Protein AF-A0A150S073-F1 (afdb_monomer)

Mean predicted aligned error: 7.08 Å

Organism: Sorangium cellulosum (NCBI:txid56)

Foldseek 3Di:
DDDDWDFWDKDKDDKDKDALVVQLVVVVVVVVVVQQFFDPVDPDTDHDDFDAAAEEEEFAAPVVLVVVVVVVVVVLVPGAFEYEREYEDQPGDQRMKMKIKMKTWTDPDPDIRIYMYMYIYHHNNNLLCLLVSCVSPGDPPHFYEYEYEQRGDLSNLLNNQDVGQEYEYACLSHPPVSVVVSPVSHPHHYHYPLLVVCVVVLVVVVVVCPVPVCCLQVDPDDDDDFDDDPGRTSSVVVVVVSCVSSVNDDD

Secondary structure (DSSP, 8-state):
--PPPPPPEEEEPPPEEEEHHHHHHHHHHHHHHHHHSB-TTSSS--B------EEEEEES-HHHHHHHHHHHHHHHTTS-EEEEEEEE-TTS-TTEEEEEEEEEEEEETTEEEEEEEEEEEE-TTGGGGHHHHHHHHSPTTSEEEEEE-TT--HHHHHHHGGG-SEEEE-TTTS-HHHHHHHHHT--SPEEEHHHHHTHHHHHHHHHTTSS-GGGGGG----------SSS--THHHHHHHHHHHHT----

Nearest PDB structures (foldseek):
  4gkp-assembly1_A  TM=3.116E-01  e=1.326E+00  Nakaseomyces glabratus CBS 138
  1t5c-assembly1_A  TM=3.320E-01  e=2.326E+00  Homo sapiens
  5lt2-assembly3_C  TM=2.305E-01  e=4.050E-01  Homo sapiens
  2x2r-assembly1_B  TM=2.972E-01  e=5.934E+00  Homo sapiens

InterPro domains:
  IPR004555 Glucose-6-phosphate dehydrogenase assembly protein OpcA [PTHR38658] (24-249)
  IPR046801 Glucose-6-phosphate dehydrogenase assembly protein OpcA, N-terminal domain [PF10128] (72-174)
  IPR046802 Glucose-6-phosphate dehydrogenase assembly protein OpcA, C-terminal domain [PF20171] (189-249)

pLDDT: mean 87.68, std 12.93, range [32.66, 98.5]

Sequence (251 aa):
MRRAEAAGAVLEAAVSAGHIAEVIKRVESELAEFWSSPDESRPEPAPKTRASTMNFVAVGSRAEVERLKEQAEELAETHAGRTLLITLDDRLDPLSVQADWSATCRRAGEVPICYDRVELTFGVAAAERVASVVSALTISDVAVIVELAPGAPNVLGDALAPICDRLVFDSAETCIERIAEVARGTKAPLADRAFVRTFSFRELVARFFDDMPEASRAIRRVEIARSAGAKPDPAALLLGWMGSRLGWTFE

Structure (mmCIF, N/CA/C/O backbone):
data_AF-A0A150S073-F1
#
_entry.id   AF-A0A150S073-F1
#
loop_
_atom_site.group_PDB
_atom_site.id
_atom_site.type_symbol
_atom_site.label_atom_id
_atom_site.label_alt_id
_atom_site.label_comp_id
_atom_site.label_asym_id
_atom_site.label_entity_id
_atom_site.label_seq_id
_atom_site.pdbx_PDB_ins_code
_atom_site.Cartn_x
_atom_site.Cartn_y
_atom_site.Cartn_z
_atom_site.occupancy
_atom_site.B_iso_or_equiv
_atom_site.auth_seq_id
_atom_site.auth_comp_id
_atom_site.auth_asym_id
_atom_site.auth_atom_id
_atom_site.pdbx_PDB_model_num
ATOM 1 N N . MET A 1 1 ? 22.620 26.880 11.565 1.00 33.84 1 MET A N 1
ATOM 2 C CA . MET A 1 1 ? 21.622 27.367 12.540 1.00 33.84 1 MET A CA 1
ATOM 3 C C . MET A 1 1 ? 20.467 26.366 12.552 1.00 33.84 1 MET A C 1
ATOM 5 O O . MET A 1 1 ? 19.582 26.462 11.717 1.00 33.84 1 MET A O 1
ATOM 9 N N . ARG A 1 2 ? 20.550 25.314 13.383 1.00 33.62 2 ARG A N 1
ATOM 10 C CA . ARG A 1 2 ? 19.481 24.307 13.518 1.00 33.62 2 ARG A CA 1
ATOM 11 C C . ARG A 1 2 ? 18.353 24.954 14.324 1.00 33.62 2 ARG A C 1
ATOM 13 O O . ARG A 1 2 ? 18.556 25.247 15.498 1.00 33.62 2 ARG A O 1
ATOM 20 N N . ARG A 1 3 ? 17.219 25.261 13.686 1.00 32.66 3 ARG A N 1
ATOM 21 C CA . ARG A 1 3 ? 15.987 25.611 14.409 1.00 32.66 3 ARG A CA 1
ATOM 22 C C . ARG A 1 3 ? 15.595 24.378 15.222 1.00 32.66 3 ARG A C 1
ATOM 24 O O . ARG A 1 3 ? 15.526 23.293 14.658 1.00 32.66 3 ARG A O 1
ATOM 31 N N . ALA A 1 4 ? 15.413 24.549 16.527 1.00 35.78 4 ALA A N 1
ATOM 32 C CA . ALA A 1 4 ? 14.864 23.511 17.383 1.00 35.78 4 ALA A CA 1
ATOM 33 C C . ALA A 1 4 ? 13.470 23.135 16.855 1.00 35.78 4 ALA A C 1
ATOM 35 O O . ALA A 1 4 ? 12.600 24.003 16.762 1.00 35.78 4 ALA A O 1
ATOM 36 N N . GLU A 1 5 ? 13.285 21.877 16.452 1.00 39.81 5 GLU A N 1
ATOM 37 C CA . GLU A 1 5 ? 11.960 21.316 16.201 1.00 39.81 5 GLU A CA 1
ATOM 38 C C . GLU A 1 5 ? 11.194 21.338 17.525 1.00 39.81 5 GLU A C 1
ATOM 40 O O . GLU A 1 5 ? 11.628 20.755 18.519 1.00 39.81 5 GLU A O 1
ATOM 45 N N . ALA A 1 6 ? 10.075 22.060 17.561 1.00 43.66 6 ALA A N 1
ATOM 46 C CA . ALA A 1 6 ? 9.138 21.934 18.663 1.00 43.66 6 ALA A CA 1
ATOM 47 C C . ALA A 1 6 ? 8.517 20.534 18.577 1.00 43.66 6 ALA A C 1
ATOM 49 O O . ALA A 1 6 ? 7.964 20.174 17.535 1.00 43.66 6 ALA A O 1
ATOM 50 N N . ALA A 1 7 ? 8.644 19.751 19.652 1.00 49.22 7 ALA A N 1
ATOM 51 C CA . ALA A 1 7 ? 8.007 18.447 19.768 1.00 49.22 7 ALA A CA 1
ATOM 52 C C . ALA A 1 7 ? 6.500 18.604 19.513 1.00 49.22 7 ALA A C 1
ATOM 54 O O . ALA A 1 7 ? 5.830 19.390 20.184 1.00 49.22 7 ALA A O 1
ATOM 55 N N . GLY A 1 8 ? 6.001 17.919 18.486 1.00 56.19 8 GLY A N 1
ATOM 56 C CA . GLY A 1 8 ? 4.584 17.916 18.144 1.00 56.19 8 GLY A CA 1
ATOM 57 C C . GLY A 1 8 ? 3.755 17.214 19.215 1.00 56.19 8 GLY A C 1
ATOM 58 O O . GLY A 1 8 ? 4.257 16.324 19.901 1.00 56.19 8 GLY A O 1
ATOM 59 N N . ALA A 1 9 ? 2.486 17.593 19.349 1.00 62.41 9 ALA A N 1
ATOM 60 C CA . ALA A 1 9 ? 1.550 16.828 20.163 1.00 62.41 9 ALA A CA 1
ATOM 61 C C . ALA A 1 9 ? 1.300 15.471 19.483 1.00 62.41 9 ALA A C 1
ATOM 63 O O . ALA A 1 9 ? 0.926 15.433 18.306 1.00 62.41 9 ALA A O 1
ATOM 64 N N . VAL A 1 10 ? 1.528 14.387 20.226 1.00 69.56 10 VAL A N 1
ATOM 65 C CA . VAL A 1 10 ? 1.231 13.006 19.830 1.00 69.56 10 VAL A CA 1
ATOM 66 C C . VAL A 1 10 ? 0.127 12.503 20.749 1.00 69.56 10 VAL A C 1
ATOM 68 O O . VAL A 1 10 ? 0.257 12.600 21.970 1.00 69.56 10 VAL A O 1
ATOM 71 N N . LEU A 1 11 ? -0.953 11.990 20.167 1.00 77.50 11 LEU A N 1
ATOM 72 C CA . LEU A 1 11 ? -2.002 11.286 20.896 1.00 77.50 11 LEU A CA 1
ATOM 73 C C . LEU A 1 11 ? -2.127 9.871 20.337 1.00 77.50 11 LEU A C 1
ATOM 75 O O . LEU A 1 11 ? -2.222 9.693 19.123 1.00 77.50 11 LEU A O 1
ATOM 79 N N . GLU A 1 12 ? -2.136 8.891 21.234 1.00 78.06 12 GLU A N 1
ATOM 80 C CA . GLU A 1 12 ? -2.338 7.472 20.940 1.00 78.06 12 GLU A CA 1
ATOM 81 C C . GLU A 1 12 ? -3.536 6.983 21.753 1.00 78.06 12 GLU A C 1
ATOM 83 O O . GLU A 1 12 ? -3.662 7.308 22.940 1.00 78.06 12 GLU A O 1
ATOM 88 N N . ALA A 1 13 ? -4.433 6.237 21.116 1.00 77.88 13 ALA A N 1
ATOM 89 C CA . ALA A 1 13 ? -5.560 5.622 21.798 1.00 77.88 13 ALA A CA 1
ATOM 90 C C . ALA A 1 13 ? -5.223 4.207 22.278 1.00 77.88 13 ALA A C 1
ATOM 92 O O . ALA A 1 13 ? -4.221 3.607 21.911 1.00 77.88 13 ALA A O 1
ATOM 93 N N . ALA A 1 14 ? -6.074 3.660 23.147 1.00 79.62 14 ALA A N 1
ATOM 94 C CA . ALA A 1 14 ? -5.964 2.265 23.541 1.00 79.62 14 ALA A CA 1
ATOM 95 C C . ALA A 1 14 ? -6.626 1.356 22.496 1.00 79.62 14 ALA A C 1
ATOM 97 O O . ALA A 1 14 ? -7.758 1.601 22.057 1.00 79.62 14 ALA A O 1
ATOM 98 N N . VAL A 1 15 ? -5.957 0.243 22.196 1.00 84.94 15 VAL A N 1
ATOM 99 C CA . VAL A 1 15 ? -6.462 -0.836 21.342 1.00 84.94 15 VAL A CA 1
ATOM 100 C C . VAL A 1 15 ? -7.891 -1.242 21.740 1.00 84.94 15 VAL A C 1
ATOM 102 O O . VAL A 1 15 ? -8.142 -1.636 22.880 1.00 84.94 15 VAL A O 1
ATOM 105 N N . SER A 1 16 ? -8.830 -1.202 20.790 1.00 84.94 16 SER A N 1
ATOM 106 C CA . SER A 1 16 ? -10.127 -1.898 20.899 1.00 84.94 16 SER A CA 1
ATOM 107 C C . SER A 1 16 ? -10.141 -3.156 20.073 1.00 84.94 16 SER A C 1
ATOM 109 O O . SER A 1 16 ? -9.649 -3.131 18.954 1.00 84.94 16 SER A O 1
ATOM 111 N N . ALA A 1 17 ? -10.861 -4.170 20.543 1.00 89.88 17 ALA A N 1
ATOM 112 C CA . ALA A 1 17 ? -11.355 -5.259 19.713 1.00 89.88 17 ALA A CA 1
ATOM 113 C C . ALA A 1 17 ? -12.862 -5.437 19.939 1.00 89.88 17 ALA A C 1
ATOM 115 O O . ALA A 1 17 ? -13.343 -5.270 21.061 1.00 89.88 17 ALA A O 1
ATOM 116 N N . GLY A 1 18 ? -13.610 -5.760 18.885 1.00 93.75 18 GLY A N 1
ATOM 117 C CA . GLY A 1 18 ? -15.055 -5.959 18.983 1.00 93.75 18 GLY A CA 1
ATOM 118 C C . GLY A 1 18 ? -15.747 -6.041 17.628 1.00 93.75 18 GLY A C 1
ATOM 119 O O . GLY A 1 18 ? -15.108 -6.263 16.598 1.00 93.75 18 GLY A O 1
ATOM 120 N N . HIS A 1 19 ? -17.068 -5.856 17.627 1.00 94.69 19 HIS A N 1
ATOM 121 C CA . HIS A 1 19 ? -17.849 -5.810 16.395 1.00 94.69 19 HIS A CA 1
ATOM 122 C C . HIS A 1 19 ? -17.452 -4.611 15.531 1.00 94.69 19 HIS A C 1
ATOM 124 O O . HIS A 1 19 ? -17.301 -3.494 16.026 1.00 94.69 19 HIS A O 1
ATOM 130 N N . ILE A 1 20 ? -17.367 -4.840 14.216 1.00 94.00 20 ILE A N 1
ATOM 131 C CA . ILE A 1 20 ? -16.895 -3.854 13.231 1.00 94.00 20 ILE A CA 1
ATOM 132 C C . ILE A 1 20 ? -17.568 -2.489 13.414 1.00 94.00 20 ILE A C 1
ATOM 134 O O . ILE A 1 20 ? -16.885 -1.484 13.563 1.00 94.00 20 ILE A O 1
ATOM 138 N N . ALA A 1 21 ? -18.902 -2.441 13.446 1.00 94.00 21 ALA A N 1
ATOM 139 C CA . ALA A 1 21 ? -19.631 -1.174 13.512 1.00 94.00 21 ALA A CA 1
ATOM 140 C C . ALA A 1 21 ? -19.315 -0.355 14.777 1.00 94.00 21 ALA A C 1
ATOM 142 O O . ALA A 1 21 ? -19.227 0.867 14.708 1.00 94.00 21 ALA A O 1
ATOM 143 N N . GLU A 1 22 ? -19.134 -1.015 15.922 1.00 95.31 22 GLU A N 1
ATOM 144 C CA . GLU A 1 22 ? -18.849 -0.348 17.196 1.00 95.31 22 GLU A CA 1
ATOM 145 C C . GLU A 1 22 ? -17.418 0.188 17.229 1.00 95.31 22 GLU A C 1
ATOM 147 O O . GLU A 1 22 ? -17.199 1.346 17.589 1.00 95.31 22 GLU A O 1
ATOM 152 N N . VAL A 1 23 ? -16.458 -0.635 16.796 1.00 96.06 23 VAL A N 1
ATOM 153 C CA . VAL A 1 23 ? -15.037 -0.275 16.763 1.00 96.06 23 VAL A CA 1
ATOM 154 C C . VAL A 1 23 ? -14.790 0.886 15.802 1.00 96.06 23 VAL A C 1
ATOM 156 O O . VAL A 1 23 ? -14.153 1.865 16.185 1.00 96.06 23 VAL A O 1
ATOM 159 N N . ILE A 1 24 ? -15.336 0.826 14.584 1.00 95.88 24 ILE A N 1
ATOM 160 C CA . ILE A 1 24 ? -15.144 1.891 13.590 1.00 95.88 24 ILE A CA 1
ATOM 161 C C . ILE A 1 24 ? -15.809 3.191 14.037 1.00 95.88 24 ILE A C 1
ATOM 163 O O . ILE A 1 24 ? -15.155 4.230 14.021 1.00 95.88 24 ILE A O 1
ATOM 167 N N . LYS A 1 25 ? -17.046 3.133 14.551 1.00 94.75 25 LYS A N 1
ATOM 168 C CA . LYS A 1 25 ? -17.731 4.318 15.085 1.00 94.75 25 LYS A CA 1
ATOM 169 C C . LYS A 1 25 ? -16.928 4.991 16.200 1.00 94.75 25 LYS A C 1
ATOM 171 O O . LYS A 1 25 ? -16.902 6.220 16.286 1.00 94.75 25 LYS A O 1
ATOM 176 N N . ARG A 1 26 ? -16.290 4.200 17.069 1.00 94.75 26 ARG A N 1
ATOM 177 C CA . ARG A 1 26 ? -15.428 4.722 18.133 1.00 94.75 26 ARG A CA 1
ATOM 178 C C . ARG A 1 26 ? -14.217 5.450 17.554 1.00 94.75 26 ARG A C 1
ATOM 180 O O . ARG A 1 26 ? -14.009 6.605 17.903 1.00 94.75 26 ARG A O 1
ATOM 187 N N . VAL A 1 27 ? -13.478 4.811 16.645 1.00 94.81 27 VAL A N 1
ATOM 188 C CA . VAL A 1 27 ? -12.301 5.409 15.989 1.00 94.81 27 VAL A CA 1
ATOM 189 C C . VAL A 1 27 ? -12.668 6.709 15.268 1.00 94.81 27 VAL A C 1
ATOM 191 O O . VAL A 1 27 ? -11.980 7.712 15.429 1.00 94.81 27 VAL A O 1
ATOM 194 N N . GLU A 1 28 ? -13.775 6.727 14.521 1.00 93.88 28 GLU A N 1
ATOM 195 C CA . GLU A 1 28 ? -14.279 7.940 13.863 1.00 93.88 28 GLU A CA 1
ATOM 196 C C . GLU A 1 28 ? -14.573 9.057 14.869 1.00 93.88 28 GLU A C 1
ATOM 198 O O . GLU A 1 28 ? -14.169 10.199 14.652 1.00 93.88 28 GLU A O 1
ATOM 203 N N . SER A 1 29 ? -15.250 8.727 15.973 1.00 92.12 29 SER A N 1
ATOM 204 C CA . SER A 1 29 ? -15.623 9.700 17.005 1.00 92.12 29 SER A CA 1
ATOM 205 C C . SER A 1 29 ? -14.393 10.276 17.709 1.00 92.12 29 SER A C 1
ATOM 207 O O . SER A 1 29 ? -14.293 11.490 17.854 1.00 92.12 29 SER A O 1
ATOM 209 N N . GLU A 1 30 ? -13.441 9.426 18.092 1.00 93.06 30 GLU A N 1
ATOM 210 C CA . GLU A 1 30 ? -12.211 9.826 18.784 1.00 93.06 30 GLU A CA 1
ATOM 211 C C . GLU A 1 30 ? -11.293 10.672 17.881 1.00 93.06 30 GLU A C 1
ATOM 213 O O . GLU A 1 30 ? -10.782 11.712 18.304 1.00 93.06 30 GLU A O 1
ATOM 218 N N . LEU A 1 31 ? -11.137 10.295 16.605 1.00 90.56 31 LEU A N 1
ATOM 219 C CA . LEU A 1 31 ? -10.400 11.104 15.628 1.00 90.56 31 LEU A CA 1
ATOM 220 C C . LEU A 1 31 ? -11.100 12.442 15.361 1.00 90.56 31 LEU A C 1
ATOM 222 O O . LEU A 1 31 ? -10.431 13.473 15.272 1.00 90.56 31 LEU A O 1
ATOM 226 N N . ALA A 1 32 ? -12.430 12.451 15.226 1.00 89.06 32 ALA A N 1
ATOM 227 C CA . ALA A 1 32 ? -13.194 13.682 15.038 1.00 89.06 32 ALA A CA 1
ATOM 228 C C . ALA A 1 32 ? -13.046 14.623 16.242 1.00 89.06 32 ALA A C 1
ATOM 230 O O . ALA A 1 32 ? -12.814 15.818 16.057 1.00 89.06 32 ALA A O 1
ATOM 231 N N . GLU A 1 33 ? -13.106 14.085 17.462 1.00 89.31 33 GLU A N 1
ATOM 232 C CA . GLU A 1 33 ? -12.867 14.839 18.691 1.00 89.31 33 GLU A CA 1
ATOM 233 C C . GLU A 1 33 ? -11.455 15.440 18.695 1.00 89.31 33 GLU A C 1
ATOM 235 O O . GLU A 1 33 ? -11.313 16.655 18.860 1.00 89.31 33 GLU A O 1
ATOM 240 N N . PHE A 1 34 ? -10.423 14.641 18.397 1.00 87.00 34 PHE A N 1
ATOM 241 C CA . PHE A 1 34 ? -9.044 15.126 18.311 1.00 87.00 34 PHE A CA 1
ATOM 242 C C . PHE A 1 34 ? -8.869 16.254 17.289 1.00 87.00 34 PHE A C 1
ATOM 244 O O . PHE A 1 34 ? -8.179 17.234 17.574 1.00 87.00 34 PHE A O 1
ATOM 251 N N . TRP A 1 35 ? -9.463 16.139 16.100 1.00 84.62 35 TRP A N 1
ATOM 252 C CA . TRP A 1 35 ? -9.348 17.171 15.067 1.00 84.62 35 TRP A CA 1
ATOM 253 C C . TRP A 1 35 ? -10.178 18.421 15.374 1.00 84.62 35 TRP A C 1
ATOM 255 O O . TRP A 1 35 ? -9.810 19.511 14.939 1.00 84.62 35 TRP A O 1
ATOM 265 N N . SER A 1 36 ? -11.261 18.285 16.142 1.00 84.75 36 SER A N 1
ATOM 266 C CA . SER A 1 36 ? -12.085 19.412 16.592 1.00 84.75 36 SER A CA 1
ATOM 267 C C . SER A 1 36 ? -11.490 20.172 17.782 1.00 84.75 36 SER A C 1
ATOM 269 O O . SER A 1 36 ? -11.867 21.324 18.014 1.00 84.75 36 SER A O 1
ATOM 271 N N . SER A 1 37 ? -10.563 19.560 18.531 1.00 81.69 37 SER A N 1
ATOM 272 C CA . SER A 1 37 ? -9.968 20.196 19.703 1.00 81.69 37 SER A CA 1
ATOM 273 C C . SER A 1 37 ? -8.998 21.323 19.317 1.00 81.69 37 SER A C 1
ATOM 275 O O . SER A 1 37 ? -8.298 21.224 18.300 1.00 81.69 37 SER A O 1
ATOM 277 N N . PRO A 1 38 ? -8.945 22.418 20.101 1.00 74.75 38 PRO A N 1
ATOM 278 C CA . PRO A 1 38 ? -8.028 23.519 19.836 1.00 74.75 38 PRO A CA 1
ATOM 279 C C . PRO A 1 38 ? -6.570 23.056 19.832 1.00 74.75 38 PRO A C 1
ATOM 281 O O . PRO A 1 38 ? -6.182 22.140 20.556 1.00 74.75 38 PRO A O 1
ATOM 284 N N . ASP A 1 39 ? -5.738 23.712 19.029 1.00 72.19 39 ASP A N 1
ATOM 285 C CA . ASP A 1 39 ? -4.294 23.510 19.074 1.00 72.19 39 ASP A CA 1
ATOM 286 C C . ASP A 1 39 ? -3.713 24.145 20.348 1.00 72.19 39 ASP A C 1
ATOM 288 O O . ASP A 1 39 ? -3.396 25.335 20.380 1.00 72.19 39 ASP A O 1
ATOM 292 N N . GLU A 1 40 ? -3.570 23.341 21.403 1.00 68.81 40 GLU A N 1
ATOM 293 C CA . GLU A 1 40 ? -2.984 23.755 22.687 1.00 68.81 40 GLU A CA 1
ATOM 294 C C . GLU A 1 40 ? -1.496 24.134 22.583 1.00 68.81 40 GLU A C 1
ATOM 296 O O . GLU A 1 40 ? -0.943 24.733 23.504 1.00 68.81 40 GLU A O 1
ATOM 301 N N . SER A 1 41 ? -0.831 23.850 21.453 1.00 63.72 41 SER A N 1
ATOM 302 C CA . SER A 1 41 ? 0.539 24.318 21.204 1.00 63.72 41 SER A CA 1
ATOM 303 C C . SER A 1 41 ? 0.611 25.810 20.843 1.00 63.72 41 SER A C 1
ATOM 305 O O . SER A 1 41 ? 1.709 26.366 20.709 1.00 63.72 41 SER A O 1
ATOM 307 N N . ARG A 1 42 ? -0.537 26.481 20.657 1.00 63.62 42 ARG A N 1
ATOM 308 C CA . ARG A 1 42 ? -0.619 27.918 20.376 1.00 63.62 42 ARG A CA 1
ATOM 309 C C . ARG A 1 42 ? -0.934 28.732 21.642 1.00 63.62 42 ARG A C 1
ATOM 311 O O . ARG A 1 42 ? -1.743 28.303 22.455 1.00 63.62 42 ARG A O 1
ATOM 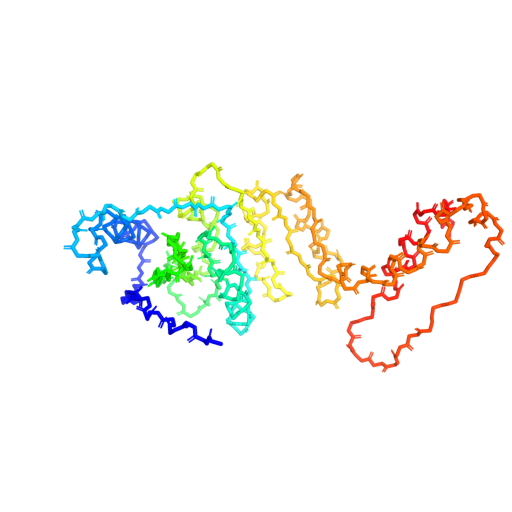318 N N . PRO A 1 43 ? -0.360 29.949 21.779 1.00 62.75 43 PRO A N 1
ATOM 319 C CA . PRO A 1 43 ? -0.708 30.878 22.861 1.00 62.75 43 PRO A CA 1
ATOM 320 C C . PRO A 1 43 ? -2.184 31.295 22.850 1.00 62.75 43 PRO A C 1
ATOM 322 O O . PRO A 1 43 ? -2.748 31.597 23.897 1.00 62.75 43 PRO A O 1
ATOM 325 N N . GLU A 1 44 ? -2.794 31.317 21.663 1.00 71.38 44 GLU A N 1
ATOM 326 C CA . GLU A 1 44 ? -4.221 31.554 21.469 1.00 71.38 44 GLU A CA 1
ATOM 327 C C . GLU A 1 44 ? -4.872 30.293 20.879 1.00 71.38 44 GLU A C 1
ATOM 329 O O . GLU A 1 44 ? -4.338 29.749 19.902 1.00 71.38 44 GLU A O 1
ATOM 334 N N . PRO A 1 45 ? -6.015 29.831 21.424 1.00 64.69 45 PRO A N 1
ATOM 335 C CA . PRO A 1 45 ? -6.704 28.657 20.912 1.00 64.69 45 PRO A CA 1
ATOM 336 C C . PRO A 1 45 ? -7.111 28.887 19.457 1.00 64.69 45 PRO A C 1
ATOM 338 O O . PRO A 1 45 ? -7.887 29.790 19.147 1.00 64.69 45 PRO A O 1
ATOM 341 N N . ALA A 1 46 ? -6.598 28.050 18.562 1.00 66.06 46 ALA A N 1
ATOM 342 C CA . ALA A 1 46 ? -6.958 28.065 17.153 1.00 66.06 46 ALA A CA 1
ATOM 343 C C . ALA A 1 46 ? -7.393 26.663 16.714 1.00 66.06 46 ALA A C 1
ATOM 345 O O . ALA A 1 46 ? -6.874 25.678 17.247 1.00 66.06 46 ALA A O 1
ATOM 346 N N . PRO A 1 47 ? -8.314 26.549 15.743 1.00 66.62 47 PRO A N 1
ATOM 347 C CA . PRO A 1 47 ? -8.665 25.255 15.178 1.00 66.62 47 PRO A CA 1
ATOM 348 C C . PRO A 1 47 ? -7.432 24.606 14.539 1.00 66.62 47 PRO A C 1
ATOM 350 O O . PRO A 1 47 ? -6.624 25.283 13.892 1.00 66.62 47 PRO A O 1
ATOM 353 N N . LYS A 1 48 ? -7.298 23.286 14.701 1.00 73.69 48 LYS A N 1
ATOM 354 C CA . LYS A 1 48 ? -6.307 22.501 13.963 1.00 73.69 48 LYS A CA 1
ATOM 355 C C . LYS A 1 48 ? -6.693 22.518 12.484 1.00 73.69 48 LYS A C 1
ATOM 357 O O . LYS A 1 48 ? -7.723 21.976 12.097 1.00 73.69 48 LYS A O 1
ATOM 362 N N . THR A 1 49 ? -5.871 23.139 11.643 1.00 67.81 49 THR A N 1
ATOM 363 C CA . THR A 1 49 ? -6.055 23.073 10.189 1.00 67.81 49 THR A CA 1
ATOM 364 C C . THR A 1 49 ? -5.274 21.890 9.642 1.00 67.81 49 THR A C 1
ATOM 366 O O . THR A 1 49 ? -4.056 21.827 9.797 1.00 67.81 49 THR A O 1
ATOM 369 N N . ARG A 1 50 ? -5.969 20.977 8.961 1.00 72.00 50 ARG A N 1
ATOM 370 C CA . ARG A 1 50 ? -5.366 19.831 8.280 1.00 72.00 50 ARG A CA 1
ATOM 371 C C . ARG A 1 50 ? -5.565 19.968 6.773 1.00 72.00 50 ARG A C 1
ATOM 373 O O . ARG A 1 50 ? -6.683 19.846 6.285 1.00 72.00 50 ARG A O 1
ATOM 380 N N . ALA A 1 51 ? -4.484 20.185 6.032 1.00 72.00 51 ALA A N 1
ATOM 381 C CA . ALA A 1 51 ? -4.471 19.899 4.601 1.00 72.00 51 ALA A CA 1
ATOM 382 C C . ALA A 1 51 ? -4.136 18.415 4.440 1.00 72.00 51 ALA A C 1
ATOM 384 O O . ALA A 1 51 ? -3.167 17.970 5.036 1.00 72.00 51 ALA A O 1
ATOM 385 N N . SER A 1 52 ? -4.925 17.645 3.695 1.00 83.75 52 SER A N 1
ATOM 386 C CA . SER A 1 52 ? -4.596 16.250 3.371 1.00 83.75 52 SER A CA 1
ATOM 387 C C . SER A 1 52 ? -4.446 16.109 1.869 1.00 83.75 52 SER A C 1
ATOM 389 O O . SER A 1 52 ? -5.192 16.737 1.123 1.00 83.75 52 SER A O 1
ATOM 391 N N . THR A 1 53 ? -3.482 15.313 1.422 1.00 88.06 53 THR A N 1
ATOM 392 C CA . THR A 1 53 ? -3.227 15.078 -0.007 1.00 88.06 53 THR A CA 1
ATOM 393 C C . THR A 1 53 ? -3.600 13.666 -0.441 1.00 88.06 53 THR A C 1
ATOM 395 O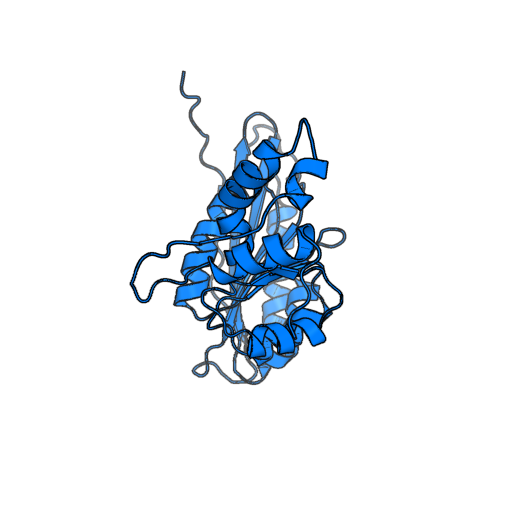 O . THR A 1 53 ? -3.829 13.443 -1.628 1.00 88.06 53 THR A O 1
ATOM 398 N N . MET A 1 54 ? -3.694 12.722 0.503 1.00 92.12 54 MET A N 1
ATOM 399 C CA . MET A 1 54 ? -4.039 11.326 0.232 1.00 92.12 54 MET A CA 1
ATOM 400 C C . MET A 1 54 ? -4.518 10.571 1.477 1.00 92.12 54 MET A C 1
ATOM 402 O O . MET A 1 54 ? -4.219 10.939 2.618 1.00 92.12 54 MET A O 1
ATOM 406 N N . ASN A 1 55 ? -5.193 9.457 1.217 1.00 95.50 55 ASN A N 1
ATOM 407 C CA . ASN A 1 55 ? -5.295 8.316 2.110 1.00 95.50 55 ASN A CA 1
ATOM 408 C C . ASN A 1 55 ? -4.302 7.250 1.632 1.00 95.50 55 ASN A C 1
ATOM 410 O O . ASN A 1 55 ? -4.382 6.807 0.486 1.00 95.50 55 ASN A O 1
ATOM 414 N N . PHE A 1 56 ? -3.383 6.830 2.492 1.00 96.12 56 PHE A N 1
ATOM 415 C CA . PHE A 1 56 ? -2.439 5.756 2.204 1.00 96.12 56 PHE A CA 1
ATOM 416 C C . PHE A 1 56 ? -2.852 4.494 2.959 1.00 96.12 56 PHE A C 1
ATOM 418 O O . PHE A 1 56 ? -2.954 4.506 4.181 1.00 96.12 56 PHE A O 1
ATOM 425 N N . VAL A 1 57 ? -3.117 3.407 2.244 1.00 97.75 57 VAL A N 1
ATOM 426 C CA . VAL A 1 57 ? -3.605 2.145 2.807 1.00 97.75 57 VAL A CA 1
ATOM 427 C C . VAL A 1 57 ? -2.558 1.069 2.566 1.00 97.75 57 VAL A C 1
ATOM 429 O O . VAL A 1 57 ? -2.370 0.645 1.433 1.00 97.75 57 VAL A O 1
ATOM 432 N N . ALA A 1 58 ? -1.887 0.610 3.614 1.00 97.56 58 ALA A N 1
ATOM 433 C CA . ALA A 1 58 ? -0.894 -0.453 3.539 1.00 97.56 58 ALA A CA 1
ATOM 434 C C . ALA A 1 58 ? -1.495 -1.777 4.017 1.00 97.56 58 ALA A C 1
ATOM 436 O O . ALA A 1 58 ? -2.065 -1.844 5.105 1.00 97.56 58 ALA A O 1
ATOM 437 N N . VAL A 1 59 ? -1.342 -2.836 3.224 1.00 98.06 59 VAL A N 1
ATOM 438 C CA . VAL A 1 59 ? -1.894 -4.165 3.516 1.00 98.06 59 VAL A CA 1
ATOM 439 C C . VAL A 1 59 ? -0.787 -5.203 3.447 1.00 98.06 59 VAL A C 1
ATOM 441 O O . VAL A 1 59 ? -0.039 -5.246 2.473 1.00 98.06 59 VAL A O 1
ATOM 444 N N . GLY A 1 60 ? -0.693 -6.074 4.446 1.00 97.12 60 GLY A N 1
ATOM 445 C CA . GLY A 1 60 ? 0.353 -7.091 4.486 1.00 97.12 60 GLY A CA 1
ATOM 446 C C . GLY A 1 60 ? 0.234 -8.034 5.672 1.00 97.12 60 GLY A C 1
ATOM 447 O O . GLY A 1 60 ? -0.694 -7.948 6.480 1.00 97.12 60 GLY A O 1
ATOM 448 N N . SER A 1 61 ? 1.222 -8.914 5.815 1.00 95.81 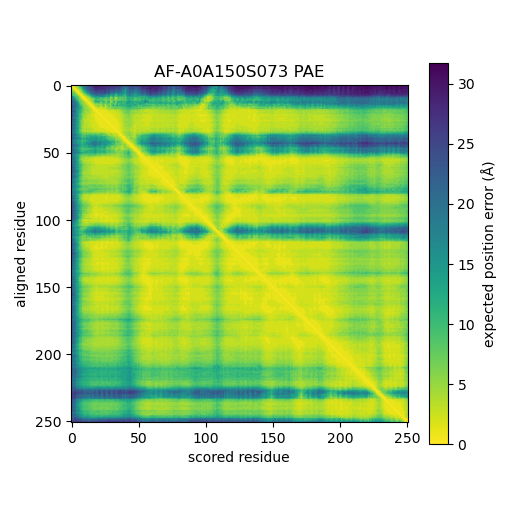61 SER A N 1
ATOM 449 C CA . SER A 1 61 ? 1.499 -9.538 7.107 1.00 95.81 61 SER A CA 1
ATOM 450 C C . SER A 1 61 ? 1.892 -8.474 8.135 1.00 95.81 61 SER A C 1
ATOM 452 O O . SER A 1 61 ? 2.356 -7.387 7.787 1.00 95.81 61 SER A O 1
ATOM 454 N N . ARG A 1 62 ? 1.787 -8.801 9.426 1.00 93.25 62 ARG A N 1
ATOM 455 C CA . ARG A 1 62 ? 2.176 -7.880 10.504 1.00 93.25 62 ARG A CA 1
ATOM 456 C C . ARG A 1 62 ? 3.592 -7.321 10.324 1.00 93.25 62 ARG A C 1
ATOM 458 O O . ARG A 1 62 ? 3.797 -6.123 10.443 1.00 93.25 62 ARG A O 1
ATOM 465 N N . ALA A 1 63 ? 4.559 -8.171 9.982 1.00 94.25 63 ALA A N 1
ATOM 466 C CA . ALA A 1 63 ? 5.943 -7.741 9.789 1.00 94.25 63 ALA A CA 1
ATOM 467 C C . ALA A 1 63 ? 6.128 -6.834 8.560 1.00 94.25 63 ALA A C 1
ATOM 469 O O . ALA A 1 63 ? 7.024 -5.996 8.551 1.00 94.25 63 ALA A O 1
ATOM 470 N N . GLU A 1 64 ? 5.332 -7.017 7.507 1.00 95.75 64 GLU A N 1
ATOM 471 C CA . GLU A 1 64 ? 5.354 -6.142 6.329 1.00 95.75 64 GLU A CA 1
ATOM 472 C C . GLU A 1 64 ? 4.710 -4.793 6.621 1.00 95.75 64 GLU A C 1
ATOM 474 O O . GLU A 1 64 ? 5.267 -3.765 6.250 1.00 95.75 64 GLU A O 1
ATOM 479 N N . VAL A 1 65 ? 3.578 -4.794 7.323 1.00 95.44 65 VAL A N 1
ATOM 480 C CA . VAL A 1 65 ? 2.872 -3.571 7.705 1.00 95.44 65 VAL A CA 1
ATOM 481 C C . VAL A 1 65 ? 3.714 -2.712 8.644 1.00 95.44 65 VAL A C 1
ATOM 483 O O . VAL A 1 65 ? 3.771 -1.506 8.436 1.00 95.44 65 VAL A O 1
ATOM 486 N N . GLU A 1 66 ? 4.453 -3.295 9.594 1.00 93.19 66 GLU A N 1
ATOM 487 C CA . GLU A 1 66 ? 5.407 -2.524 10.413 1.00 93.19 66 GLU A CA 1
ATOM 488 C C . GLU A 1 66 ? 6.537 -1.903 9.570 1.00 93.19 66 GLU A C 1
ATOM 490 O O . GLU A 1 66 ? 6.928 -0.766 9.807 1.00 93.19 66 GLU A O 1
ATOM 495 N N . ARG A 1 67 ? 7.033 -2.585 8.526 1.00 92.50 67 ARG A N 1
ATOM 496 C CA . ARG A 1 67 ? 8.020 -1.976 7.609 1.00 92.50 67 ARG A CA 1
ATOM 497 C C . ARG A 1 67 ? 7.417 -0.851 6.766 1.00 92.50 67 ARG A C 1
ATOM 499 O O . ARG A 1 67 ? 8.090 0.134 6.479 1.00 92.50 67 ARG A O 1
ATOM 506 N N . LEU A 1 68 ? 6.169 -1.008 6.327 1.00 91.69 68 LEU A N 1
ATOM 507 C CA . LEU A 1 68 ? 5.454 0.019 5.564 1.00 91.69 68 LEU A CA 1
ATOM 508 C C . LEU A 1 68 ? 5.071 1.213 6.438 1.00 91.69 68 LEU A C 1
ATOM 510 O O . LEU A 1 68 ? 5.050 2.335 5.947 1.00 91.69 68 LEU A O 1
ATOM 514 N N . LYS A 1 69 ? 4.821 0.992 7.727 1.00 91.38 69 LYS A N 1
ATOM 515 C CA . LYS A 1 69 ? 4.596 2.039 8.722 1.00 91.38 69 LYS A CA 1
ATOM 516 C C . LYS A 1 69 ? 5.791 2.974 8.841 1.00 91.38 69 LYS A C 1
ATOM 518 O O . LYS A 1 69 ? 5.590 4.175 8.733 1.00 91.38 69 LYS A O 1
ATOM 523 N N . GLU A 1 70 ? 7.009 2.446 8.969 1.00 89.75 70 GLU A N 1
ATOM 524 C CA . GLU A 1 70 ? 8.230 3.271 9.000 1.00 89.75 70 GLU A CA 1
ATOM 525 C C . GLU A 1 70 ? 8.343 4.156 7.742 1.00 89.75 70 GLU A C 1
ATOM 527 O O . GLU A 1 70 ? 8.628 5.348 7.827 1.00 89.75 70 GLU A O 1
ATOM 532 N N . GLN A 1 71 ? 8.034 3.600 6.563 1.00 88.38 71 GLN A N 1
ATOM 533 C CA . GLN A 1 71 ? 8.022 4.355 5.301 1.00 88.38 71 GLN A CA 1
ATOM 534 C C . GLN A 1 71 ? 6.888 5.390 5.241 1.00 88.38 71 GLN A C 1
ATOM 536 O O . GLN A 1 71 ? 7.065 6.484 4.708 1.00 88.38 71 GLN A O 1
ATOM 541 N N . ALA A 1 72 ? 5.713 5.054 5.774 1.00 87.06 72 ALA A N 1
ATOM 542 C CA . ALA A 1 72 ? 4.569 5.954 5.835 1.00 87.06 72 ALA A CA 1
ATOM 543 C C . ALA A 1 72 ? 4.817 7.119 6.804 1.00 87.06 72 ALA A C 1
ATOM 545 O O . ALA A 1 72 ? 4.361 8.228 6.542 1.00 87.06 72 ALA A O 1
ATOM 546 N N . GLU A 1 73 ? 5.553 6.891 7.892 1.00 86.06 73 GLU A N 1
ATOM 547 C CA . GLU A 1 73 ? 5.978 7.934 8.828 1.00 86.06 73 GLU A CA 1
ATOM 548 C C . GLU A 1 73 ? 6.961 8.913 8.170 1.00 86.06 73 GLU A C 1
ATOM 550 O O . GLU A 1 73 ? 6.791 10.122 8.315 1.00 86.06 73 GLU A O 1
ATOM 555 N N . GLU A 1 74 ? 7.915 8.423 7.369 1.00 87.19 74 GLU A N 1
ATOM 556 C CA . GLU A 1 74 ? 8.796 9.275 6.552 1.00 87.19 74 GLU A CA 1
ATOM 557 C C . GLU A 1 74 ? 7.992 10.084 5.516 1.00 87.19 74 GLU A C 1
ATOM 559 O O . GLU A 1 74 ? 8.181 11.294 5.356 1.00 87.19 74 GLU A O 1
ATOM 564 N N . LEU A 1 75 ? 7.030 9.445 4.841 1.00 83.00 75 LEU A N 1
ATOM 565 C CA . LEU A 1 75 ? 6.143 10.119 3.892 1.00 83.00 75 LEU A CA 1
ATOM 566 C C . LEU A 1 75 ? 5.320 11.221 4.573 1.00 83.00 75 LEU A C 1
ATOM 568 O O . LEU A 1 75 ? 5.160 12.312 4.015 1.00 83.00 75 LEU A O 1
ATOM 572 N N . ALA A 1 76 ? 4.847 10.958 5.790 1.00 82.25 76 ALA A N 1
ATOM 573 C CA . ALA A 1 76 ? 4.049 11.882 6.579 1.00 82.25 76 ALA A CA 1
ATOM 574 C C . ALA A 1 76 ? 4.815 13.149 7.001 1.00 82.25 76 ALA A C 1
ATOM 576 O O . ALA A 1 76 ? 4.190 14.167 7.302 1.00 82.25 76 ALA A O 1
ATOM 577 N N . GLU A 1 77 ? 6.154 13.138 6.963 1.00 79.69 77 GLU A N 1
ATOM 578 C CA . GLU A 1 77 ? 6.965 14.341 7.203 1.00 79.69 77 GLU A CA 1
ATOM 579 C C . GLU A 1 77 ? 6.805 15.396 6.102 1.00 79.69 77 GLU A C 1
ATOM 581 O O . GLU A 1 77 ? 7.014 16.586 6.341 1.00 79.69 77 GLU A O 1
ATOM 586 N N . THR A 1 78 ? 6.430 14.974 4.893 1.00 79.00 78 THR A N 1
ATOM 587 C CA . THR A 1 78 ? 6.329 15.848 3.713 1.00 79.00 78 THR A CA 1
ATOM 588 C C . THR A 1 78 ? 4.926 15.894 3.113 1.00 79.00 78 THR A C 1
ATOM 590 O O . THR A 1 78 ? 4.589 16.859 2.428 1.00 79.00 78 THR A O 1
ATOM 593 N N . HIS A 1 79 ? 4.091 14.892 3.391 1.00 80.12 79 HIS A N 1
ATOM 594 C CA . HIS A 1 79 ? 2.742 14.766 2.856 1.00 80.12 79 HIS A CA 1
ATOM 595 C C . HIS A 1 79 ? 1.750 14.511 3.988 1.00 80.12 79 HIS A C 1
ATOM 597 O O . HIS A 1 79 ? 1.710 13.436 4.576 1.00 80.12 79 HIS A O 1
ATOM 603 N N . ALA A 1 80 ? 0.903 15.493 4.274 1.00 80.81 80 ALA A N 1
ATOM 604 C CA . ALA A 1 80 ? -0.169 15.308 5.237 1.00 80.81 80 ALA A CA 1
ATOM 605 C C . ALA A 1 80 ? -1.287 14.426 4.651 1.00 80.81 80 ALA A C 1
ATOM 607 O O . ALA A 1 80 ? -1.659 14.548 3.483 1.00 80.81 80 ALA A O 1
ATOM 608 N N . GLY A 1 81 ? -1.837 13.533 5.467 1.00 87.88 81 GLY A N 1
ATOM 609 C CA . GLY A 1 81 ? -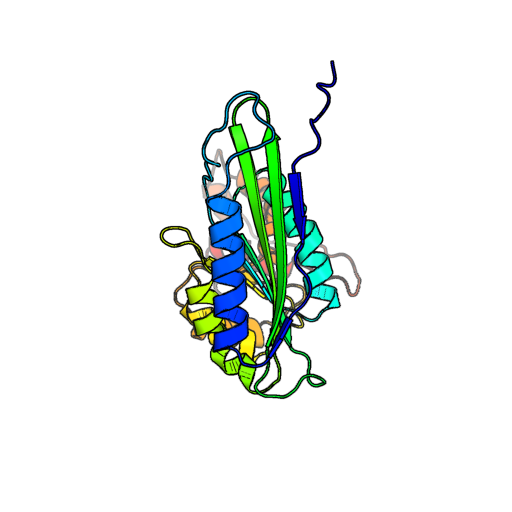2.809 12.539 5.024 1.00 87.88 81 GLY A CA 1
ATOM 610 C C . GLY A 1 81 ? -3.184 11.578 6.141 1.00 87.88 81 GLY A C 1
ATOM 611 O O . GLY A 1 81 ? -2.790 11.787 7.295 1.00 87.88 81 GLY A O 1
ATOM 612 N N . ARG A 1 82 ? -3.989 10.568 5.806 1.00 93.19 82 ARG A N 1
ATOM 613 C CA . ARG A 1 82 ? -4.365 9.474 6.712 1.00 93.19 82 ARG A CA 1
ATOM 614 C C . ARG A 1 82 ? -3.712 8.184 6.261 1.00 93.19 82 ARG A C 1
ATOM 616 O O . ARG A 1 82 ? -3.833 7.818 5.095 1.00 93.19 82 ARG A O 1
ATOM 623 N N . THR A 1 83 ? -3.092 7.482 7.198 1.00 95.56 83 THR A N 1
ATOM 624 C CA . THR A 1 83 ? -2.516 6.159 6.963 1.00 95.56 83 THR A CA 1
ATOM 625 C C . THR A 1 83 ? -3.418 5.086 7.563 1.00 95.56 83 THR A C 1
ATOM 627 O O . THR A 1 83 ? -3.743 5.141 8.744 1.00 95.56 83 THR A O 1
ATOM 630 N N . LEU A 1 84 ? -3.814 4.088 6.779 1.00 97.62 84 LEU A N 1
ATOM 631 C CA . LEU A 1 84 ? -4.512 2.897 7.256 1.00 97.62 84 LEU A CA 1
ATOM 632 C C . LEU A 1 84 ? -3.567 1.702 7.127 1.00 97.62 84 LEU A C 1
ATOM 634 O O . LEU A 1 84 ? -3.144 1.360 6.027 1.00 97.62 84 LEU A O 1
ATOM 638 N N . LEU A 1 85 ? -3.224 1.078 8.247 1.00 97.88 85 LEU A N 1
ATOM 639 C CA . LEU A 1 85 ? -2.349 -0.088 8.310 1.00 97.88 85 LEU A CA 1
ATOM 640 C C . LEU A 1 85 ? -3.205 -1.325 8.563 1.00 97.88 85 LEU A C 1
ATOM 642 O O . LEU A 1 85 ? -3.840 -1.415 9.607 1.00 97.88 85 LEU A O 1
ATOM 646 N N . ILE A 1 86 ? -3.264 -2.256 7.613 1.00 98.50 86 ILE A N 1
ATOM 647 C CA . ILE A 1 86 ? -4.259 -3.332 7.624 1.00 98.50 86 ILE A CA 1
ATOM 648 C C . ILE A 1 86 ? -3.593 -4.703 7.614 1.00 98.50 86 ILE A C 1
ATOM 650 O O . ILE A 1 86 ? -2.817 -5.040 6.719 1.00 98.50 86 ILE A O 1
ATOM 654 N N . THR A 1 87 ? -3.972 -5.527 8.585 1.00 98.31 87 THR A N 1
ATOM 655 C CA . THR A 1 87 ? -3.554 -6.926 8.696 1.00 98.31 87 THR A CA 1
ATOM 656 C C . THR A 1 87 ? -4.757 -7.848 8.907 1.00 98.31 87 THR A C 1
ATOM 658 O O . THR A 1 87 ? -5.872 -7.406 9.199 1.00 98.31 87 THR A O 1
ATOM 661 N N . LEU A 1 88 ? -4.530 -9.151 8.749 1.00 98.00 88 LEU A N 1
ATOM 662 C CA . LEU A 1 88 ? -5.478 -10.215 9.078 1.00 98.00 88 LEU A CA 1
ATOM 663 C C . LEU A 1 88 ? -4.834 -11.128 10.124 1.00 98.00 88 LEU A C 1
ATOM 665 O O . LEU A 1 88 ? -3.674 -11.511 9.964 1.00 98.00 88 LEU A O 1
ATOM 669 N N . ASP A 1 89 ? -5.579 -11.477 11.173 1.00 96.50 89 ASP A N 1
ATOM 670 C CA . ASP A 1 89 ? -5.136 -12.400 12.224 1.00 96.50 89 ASP A CA 1
ATOM 671 C C . ASP A 1 89 ? -6.219 -13.455 12.476 1.00 96.50 89 ASP A C 1
ATOM 673 O O . ASP A 1 89 ? -7.333 -13.146 12.903 1.00 96.50 89 ASP A O 1
ATOM 677 N N . ASP A 1 90 ? -5.893 -14.716 12.202 1.00 95.06 90 ASP A N 1
ATOM 678 C CA . ASP A 1 90 ? -6.799 -15.857 12.355 1.00 95.06 90 ASP A CA 1
ATOM 679 C C . ASP A 1 90 ? -7.044 -16.256 13.817 1.00 95.06 90 ASP A C 1
ATOM 681 O O . ASP A 1 90 ? -7.927 -17.065 14.101 1.00 95.06 90 ASP A O 1
ATOM 685 N N . ARG A 1 91 ? -6.301 -15.655 14.752 1.00 95.19 91 ARG A N 1
ATOM 686 C CA . ARG A 1 91 ? -6.483 -15.831 16.198 1.00 95.19 91 ARG A CA 1
ATOM 687 C C . ARG A 1 91 ? -7.547 -14.905 16.789 1.00 95.19 91 ARG A C 1
ATOM 689 O O . ARG A 1 91 ? -7.928 -15.106 17.942 1.00 95.19 91 ARG A O 1
ATOM 696 N N . LEU A 1 92 ? -7.996 -13.887 16.050 1.00 95.00 92 LEU A N 1
ATOM 697 C CA . LEU A 1 92 ? -9.105 -13.029 16.471 1.00 95.00 92 LEU A CA 1
ATOM 698 C C . LEU A 1 92 ? -10.448 -13.745 16.299 1.00 95.00 92 LEU A C 1
ATOM 700 O O . LEU A 1 92 ? -10.576 -14.675 15.502 1.00 9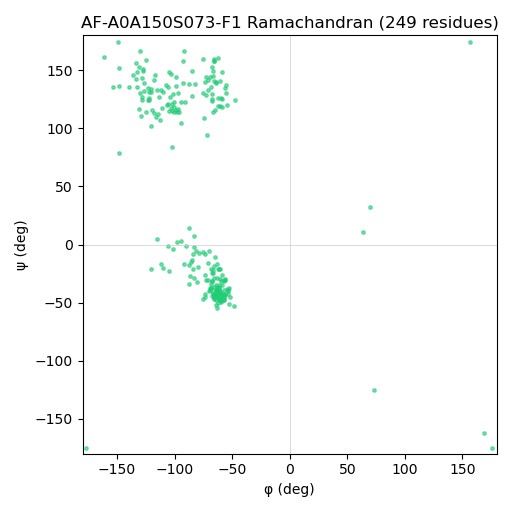5.00 92 LEU A O 1
ATOM 704 N N . ASP A 1 93 ? -11.476 -13.273 17.012 1.00 96.31 93 ASP A N 1
ATOM 705 C CA . ASP A 1 93 ? -12.844 -13.698 16.714 1.00 96.31 93 ASP A CA 1
ATOM 706 C C . ASP A 1 93 ? -13.145 -13.408 15.227 1.00 96.31 93 ASP A C 1
ATOM 708 O O . ASP A 1 93 ? -12.882 -12.285 14.775 1.00 96.31 93 ASP A O 1
ATOM 712 N N . PRO A 1 94 ? -13.669 -14.377 14.447 1.00 96.56 94 PRO A N 1
ATOM 713 C CA . PRO A 1 94 ? -13.764 -14.246 12.996 1.00 96.56 94 PRO A CA 1
ATOM 714 C C . PRO A 1 94 ? -14.536 -13.018 12.515 1.00 96.56 94 PRO A C 1
ATOM 716 O O . PRO A 1 94 ? -14.232 -12.515 11.436 1.00 96.56 94 PRO A O 1
ATOM 719 N N . LEU A 1 95 ? -15.522 -12.545 13.283 1.00 96.19 95 LEU A N 1
ATOM 720 C CA . LEU A 1 95 ? -16.374 -11.403 12.939 1.00 96.19 95 LEU A CA 1
ATOM 721 C C . LEU A 1 95 ? -15.908 -10.094 13.592 1.00 96.19 95 LEU A C 1
ATOM 723 O O . LEU A 1 95 ? -16.557 -9.055 13.423 1.00 96.19 95 LEU A O 1
ATOM 727 N N . SER A 1 96 ? -14.803 -10.134 14.333 1.00 96.69 96 SER A N 1
ATOM 728 C CA . SER A 1 96 ? -14.251 -8.981 15.031 1.00 96.69 96 SER A CA 1
ATOM 729 C C . SER A 1 96 ? -13.211 -8.228 14.207 1.00 96.69 96 SER A C 1
ATOM 731 O O . SER A 1 96 ? -12.580 -8.756 13.287 1.00 96.69 96 SER A O 1
ATOM 733 N N . VAL A 1 97 ? -13.025 -6.965 14.572 1.00 97.69 97 VAL A N 1
ATOM 734 C CA . VAL A 1 97 ? -11.894 -6.149 14.146 1.00 97.69 97 VAL A CA 1
ATOM 735 C C . VAL A 1 97 ? -11.238 -5.574 15.391 1.00 97.69 97 VAL A C 1
ATOM 737 O O . VAL A 1 97 ? -11.918 -5.164 16.336 1.00 97.69 97 VAL A O 1
ATOM 740 N N . GLN A 1 98 ? -9.914 -5.562 15.393 1.00 97.69 98 GLN A N 1
ATOM 741 C CA . GLN A 1 98 ? -9.122 -4.805 16.339 1.00 97.69 98 GLN A CA 1
ATOM 742 C C . GLN A 1 98 ? -8.674 -3.510 15.670 1.00 97.69 98 GLN A C 1
ATOM 744 O O . GLN A 1 98 ? -8.252 -3.532 14.516 1.00 97.69 98 GLN A O 1
ATOM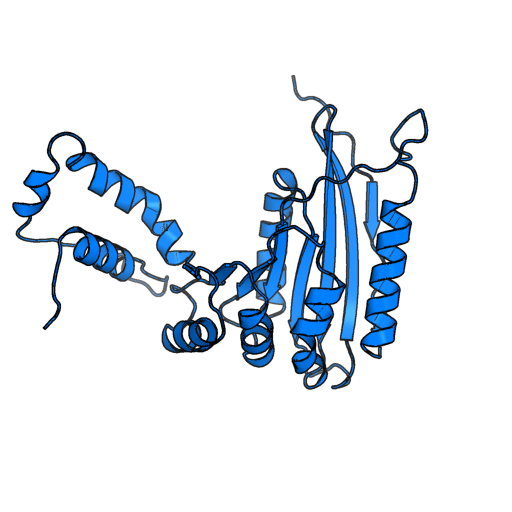 749 N N . ALA A 1 99 ? -8.764 -2.398 16.390 1.00 96.69 99 ALA A N 1
ATOM 750 C CA . ALA A 1 99 ? -8.320 -1.104 15.911 1.00 96.69 99 ALA A CA 1
ATOM 751 C C . ALA A 1 99 ? -7.494 -0.365 16.959 1.00 96.69 99 ALA A C 1
ATOM 753 O O . ALA A 1 99 ? -7.816 -0.398 18.152 1.00 96.69 99 ALA A O 1
ATOM 754 N N . ASP A 1 100 ? -6.479 0.330 16.470 1.00 94.75 100 ASP A N 1
ATOM 755 C CA . ASP A 1 100 ? -5.687 1.316 17.192 1.00 94.75 100 ASP A CA 1
ATOM 756 C C . ASP A 1 100 ? -5.529 2.566 16.319 1.00 94.75 100 ASP A C 1
ATOM 758 O O . ASP A 1 100 ? -5.655 2.487 15.095 1.00 94.75 100 ASP A O 1
ATOM 762 N N . TRP A 1 101 ? -5.280 3.726 16.916 1.00 94.81 101 TRP A N 1
ATOM 763 C CA . TRP A 1 101 ? -4.990 4.929 16.151 1.00 94.81 101 TRP A CA 1
ATOM 764 C C . TRP A 1 101 ? -4.041 5.874 16.880 1.00 94.81 101 TRP A C 1
ATOM 766 O O . TRP A 1 101 ? -3.998 5.956 18.107 1.00 94.81 101 TRP A O 1
ATOM 776 N N . SER A 1 102 ? -3.300 6.634 16.080 1.00 91.69 102 SER A N 1
ATOM 777 C CA . SER A 1 102 ? -2.433 7.705 16.548 1.00 91.69 102 SER A CA 1
ATOM 778 C C . SER A 1 102 ? -2.595 8.938 15.670 1.00 91.69 102 SER A C 1
ATOM 780 O O . SER A 1 102 ? -2.793 8.826 14.458 1.00 91.69 102 SER A O 1
ATOM 782 N N . ALA A 1 103 ? -2.480 10.126 16.252 1.00 88.19 103 ALA A N 1
ATOM 783 C CA . ALA A 1 103 ? -2.429 11.371 15.499 1.00 88.19 103 ALA A CA 1
ATOM 784 C C . ALA A 1 103 ? -1.291 12.256 15.998 1.00 88.19 103 ALA A C 1
ATOM 786 O O . ALA A 1 103 ? -1.106 12.447 17.202 1.00 88.19 103 ALA A O 1
ATOM 787 N N . THR A 1 104 ? -0.557 12.817 15.043 1.00 80.88 104 THR A N 1
ATOM 788 C CA . THR A 1 104 ? 0.618 13.643 15.297 1.00 80.88 104 THR A CA 1
ATOM 789 C C . THR A 1 104 ? 0.505 14.932 14.506 1.00 80.88 104 THR A C 1
ATOM 791 O O . THR A 1 104 ? 0.281 14.922 13.295 1.00 80.88 104 THR A O 1
ATOM 794 N N . CYS A 1 105 ? 0.716 16.058 15.182 1.00 76.12 105 CYS A N 1
ATOM 795 C CA . CYS A 1 105 ? 0.852 17.359 14.538 1.00 76.12 105 CYS A CA 1
ATOM 796 C C . CYS A 1 105 ? 2.238 17.934 14.821 1.00 76.12 105 CYS A C 1
ATOM 798 O O . CYS A 1 105 ? 2.551 18.285 15.958 1.00 76.12 105 CYS A O 1
ATOM 800 N N . ARG A 1 106 ? 3.065 18.058 13.778 1.00 70.31 106 ARG A N 1
ATOM 801 C CA . ARG A 1 106 ? 4.378 18.717 13.825 1.00 70.31 106 ARG A CA 1
ATOM 802 C C . ARG A 1 106 ? 4.285 20.089 13.159 1.00 70.31 106 ARG A C 1
ATOM 804 O O . ARG A 1 106 ? 3.537 20.283 12.206 1.00 70.31 106 ARG A O 1
ATOM 811 N N . ARG A 1 107 ? 5.072 21.060 13.623 1.00 66.38 107 ARG A N 1
ATOM 812 C CA . ARG A 1 107 ? 5.187 22.370 12.962 1.00 66.38 107 ARG A CA 1
ATOM 813 C C . ARG A 1 107 ? 6.418 22.408 12.063 1.00 66.38 107 ARG A C 1
ATOM 815 O O . ARG A 1 107 ? 7.541 22.354 12.556 1.00 66.38 107 ARG A O 1
ATOM 822 N N . ALA A 1 108 ? 6.201 22.571 10.761 1.00 65.62 108 ALA A N 1
ATOM 823 C CA . ALA A 1 108 ? 7.248 22.871 9.792 1.00 65.62 108 ALA A CA 1
ATOM 824 C C . ALA A 1 108 ? 7.188 24.372 9.452 1.00 65.62 108 ALA A C 1
ATOM 826 O O . ALA A 1 108 ? 6.538 24.803 8.502 1.00 65.62 108 ALA A O 1
ATOM 827 N N . GLY A 1 109 ? 7.823 25.205 10.283 1.00 69.38 109 GLY A N 1
ATOM 828 C CA . GLY A 1 109 ? 7.684 26.663 10.185 1.00 69.38 109 GLY A CA 1
ATOM 829 C C . GLY A 1 109 ? 6.314 27.144 10.680 1.00 69.38 109 GLY A C 1
ATOM 830 O O . GLY A 1 109 ? 5.943 26.866 11.820 1.00 69.38 109 GLY A O 1
ATOM 831 N N . GLU A 1 110 ? 5.577 27.891 9.853 1.00 64.81 110 GLU A N 1
ATOM 832 C CA . GLU A 1 110 ? 4.239 28.407 10.203 1.00 64.81 110 GLU A CA 1
ATOM 833 C C . GLU A 1 110 ? 3.099 27.432 9.876 1.00 64.81 110 GLU A C 1
ATOM 835 O O . GLU A 1 110 ? 2.011 27.562 10.443 1.00 64.81 110 GLU A O 1
ATOM 840 N N . VAL A 1 111 ? 3.350 26.438 9.016 1.00 64.31 111 VAL A N 1
ATOM 841 C CA . VAL A 1 111 ? 2.345 25.464 8.573 1.00 64.31 111 VAL A CA 1
ATOM 842 C C . VAL A 1 111 ? 2.416 24.209 9.455 1.00 64.31 111 VAL A C 1
ATOM 844 O O . VAL A 1 111 ? 3.483 23.593 9.557 1.00 64.31 111 VAL A O 1
ATOM 847 N N . PRO A 1 112 ? 1.317 23.815 10.122 1.00 68.44 112 PRO A N 1
ATOM 848 C CA . PRO A 1 112 ? 1.250 22.528 10.800 1.00 68.44 112 PRO A CA 1
ATOM 849 C C . PRO A 1 112 ? 1.131 21.395 9.769 1.00 68.44 112 PRO A C 1
ATOM 851 O O . PRO A 1 112 ? 0.270 21.431 8.891 1.00 68.44 112 PRO A O 1
ATOM 854 N N . ILE A 1 113 ? 1.996 20.388 9.885 1.00 72.19 113 ILE A N 1
ATOM 855 C CA . ILE A 1 113 ? 1.888 19.111 9.178 1.00 72.19 113 ILE A CA 1
ATOM 856 C C . ILE A 1 113 ? 1.304 18.117 10.169 1.00 72.19 113 ILE A C 1
ATOM 858 O O . ILE A 1 113 ? 1.901 17.794 11.196 1.00 72.19 113 ILE A O 1
ATOM 862 N N . CYS A 1 114 ? 0.096 17.683 9.861 1.00 76.00 114 CYS A N 1
ATOM 863 C CA . CYS A 1 114 ? -0.734 16.878 10.729 1.00 76.00 114 CYS A CA 1
ATOM 864 C C . CYS A 1 114 ? -1.087 15.594 9.983 1.00 76.00 114 CYS A C 1
ATOM 866 O O . CYS A 1 114 ? -1.635 15.647 8.879 1.00 76.00 114 CYS A O 1
ATOM 868 N N . TYR A 1 115 ? -0.781 14.452 10.581 1.00 84.06 115 TYR A N 1
ATOM 869 C CA . TYR A 1 115 ? -1.132 13.149 10.040 1.00 84.06 115 TYR A CA 1
ATOM 870 C C . TYR A 1 115 ? -1.756 12.291 11.131 1.00 84.06 115 TYR A C 1
ATOM 872 O O . TYR A 1 115 ? -1.448 12.429 12.316 1.00 84.06 115 TYR A O 1
ATOM 880 N N . ASP A 1 116 ? -2.669 11.423 10.720 1.00 90.62 116 ASP A N 1
ATOM 881 C CA . ASP A 1 116 ? -3.214 10.388 11.582 1.00 90.62 116 ASP A CA 1
ATOM 882 C C . ASP A 1 116 ? -3.029 9.029 10.931 1.00 90.62 116 ASP A C 1
ATOM 884 O O . ASP A 1 116 ? -2.812 8.889 9.723 1.00 90.62 116 ASP A O 1
ATOM 888 N N . ARG A 1 117 ? -3.067 8.021 11.781 1.00 93.94 117 ARG A N 1
ATOM 889 C CA . ARG A 1 117 ? -2.848 6.644 11.419 1.00 93.94 117 ARG A CA 1
ATOM 890 C C . ARG A 1 117 ? -3.841 5.791 12.171 1.00 93.94 117 ARG A C 1
ATOM 892 O O . ARG A 1 117 ? -4.028 5.990 13.365 1.00 93.94 117 ARG A O 1
ATOM 899 N N . VAL A 1 118 ? -4.441 4.841 11.474 1.00 96.62 118 VAL A N 1
ATOM 900 C CA . VAL A 1 118 ? -5.310 3.827 12.058 1.00 96.62 118 VAL A CA 1
ATOM 901 C C . VAL A 1 118 ? -4.732 2.468 11.710 1.00 96.62 118 VAL A C 1
ATOM 903 O O . VAL A 1 118 ? -4.508 2.164 10.539 1.00 96.62 118 VAL A O 1
ATOM 906 N N . GLU A 1 119 ? -4.477 1.656 12.722 1.00 97.50 119 GLU A N 1
ATOM 907 C CA . GLU A 1 119 ? -4.087 0.262 12.570 1.00 97.50 119 GLU A CA 1
ATOM 908 C C . GLU A 1 119 ? -5.325 -0.614 12.728 1.00 97.50 119 GLU A C 1
ATOM 910 O O . GLU A 1 119 ? -6.086 -0.452 13.678 1.00 97.50 119 GLU A O 1
ATOM 915 N N . LEU A 1 120 ? -5.542 -1.528 11.788 1.00 98.25 120 LEU A N 1
ATOM 916 C CA . LEU A 1 120 ? -6.689 -2.421 11.742 1.00 98.25 120 LEU A CA 1
ATOM 917 C C . LEU A 1 120 ? -6.206 -3.861 11.585 1.00 98.25 120 LEU A C 1
ATOM 919 O O . LEU A 1 120 ? -5.495 -4.197 10.636 1.00 98.25 120 LEU A O 1
ATOM 923 N N . THR A 1 121 ? -6.665 -4.733 12.473 1.00 98.31 121 THR A N 1
ATOM 924 C CA . THR A 1 121 ? -6.451 -6.177 12.371 1.00 98.31 121 THR A CA 1
ATOM 925 C C . THR A 1 121 ? -7.803 -6.859 12.284 1.00 98.31 121 THR A C 1
ATOM 927 O O . THR A 1 121 ? -8.605 -6.795 13.214 1.00 98.31 121 THR A O 1
ATOM 930 N N . PHE A 1 122 ? -8.073 -7.502 11.154 1.00 98.44 122 PHE A N 1
ATOM 931 C CA . PHE A 1 122 ? -9.346 -8.167 10.901 1.00 98.44 122 PHE A CA 1
ATOM 932 C C . PHE A 1 122 ? -9.295 -9.640 11.308 1.00 98.44 122 PHE A C 1
ATOM 934 O O . PHE A 1 122 ? -8.324 -10.338 11.006 1.00 98.44 122 PHE A O 1
ATOM 941 N N . GLY A 1 123 ? -10.379 -10.125 11.918 1.00 97.94 123 GLY A N 1
ATOM 942 C CA . GLY A 1 123 ? -10.701 -11.548 11.911 1.00 97.94 123 GLY A CA 1
ATOM 943 C C . GLY A 1 123 ? -11.041 -12.029 10.495 1.00 97.94 123 GLY A C 1
ATOM 944 O O . GLY A 1 123 ? -11.394 -11.241 9.612 1.00 97.94 123 GLY A O 1
ATOM 945 N N . VAL A 1 124 ? -10.940 -13.339 10.266 1.00 97.19 124 VAL A N 1
ATOM 946 C CA . VAL A 1 124 ? -11.011 -13.940 8.918 1.00 97.19 124 VAL A CA 1
ATOM 947 C C . VAL A 1 124 ? -12.297 -13.581 8.161 1.00 97.19 124 VAL A C 1
ATOM 949 O O . VAL A 1 124 ? -12.225 -13.236 6.986 1.00 97.19 124 VAL A O 1
ATOM 952 N N . ALA A 1 125 ? -13.465 -13.624 8.811 1.00 96.69 125 ALA A N 1
ATOM 953 C CA . ALA A 1 125 ? -14.743 -13.302 8.165 1.00 96.69 125 ALA A CA 1
ATOM 954 C C . ALA A 1 125 ? -14.988 -11.784 8.080 1.00 96.69 125 ALA A C 1
ATOM 956 O O . ALA A 1 125 ? -15.575 -11.289 7.120 1.00 96.69 125 ALA A O 1
ATOM 957 N N . ALA A 1 126 ? -14.500 -11.019 9.058 1.00 97.25 126 ALA A N 1
ATOM 958 C CA . ALA A 1 126 ? -14.559 -9.562 9.055 1.00 97.25 126 ALA A CA 1
ATOM 959 C C . ALA A 1 126 ? -13.757 -8.942 7.899 1.00 97.25 126 ALA A C 1
ATOM 961 O O . ALA A 1 126 ? -14.120 -7.868 7.417 1.00 97.25 126 ALA A O 1
ATOM 962 N N . ALA A 1 127 ? -12.699 -9.615 7.435 1.00 97.50 127 ALA A N 1
ATOM 963 C CA . ALA A 1 127 ? -11.834 -9.153 6.351 1.00 97.50 127 ALA A CA 1
ATOM 964 C C . ALA A 1 127 ? -12.590 -8.868 5.040 1.00 97.50 127 ALA A C 1
ATOM 966 O O . ALA A 1 127 ? -12.226 -7.943 4.318 1.00 97.50 127 ALA A O 1
ATOM 967 N N . GLU A 1 128 ? -13.693 -9.571 4.761 1.00 96.62 128 GLU A N 1
ATOM 968 C CA . GLU A 1 128 ? -14.549 -9.303 3.591 1.00 96.62 128 GLU A CA 1
ATOM 969 C C . GLU A 1 128 ? -15.171 -7.895 3.615 1.00 96.62 128 GLU A C 1
ATOM 971 O O . GLU A 1 128 ? -15.582 -7.355 2.588 1.00 96.62 128 GLU A O 1
ATOM 976 N N . ARG A 1 129 ? -15.244 -7.270 4.797 1.00 97.31 129 ARG A N 1
ATOM 977 C CA . ARG A 1 129 ? -15.810 -5.931 5.004 1.00 97.31 129 ARG A CA 1
ATOM 978 C C . ARG A 1 129 ? -14.764 -4.823 4.975 1.00 97.31 129 ARG A C 1
ATOM 980 O O . ARG A 1 129 ? -15.135 -3.663 5.166 1.00 97.31 129 ARG A O 1
ATOM 987 N N . VAL A 1 130 ? -13.494 -5.144 4.706 1.00 98.31 130 VAL A N 1
ATOM 988 C CA . VAL A 1 130 ? -12.390 -4.171 4.715 1.00 98.31 130 VAL A CA 1
ATOM 989 C C . VAL A 1 130 ? -12.673 -2.967 3.817 1.00 98.31 130 VAL A C 1
ATOM 991 O O . VAL A 1 130 ? -12.410 -1.844 4.225 1.00 98.31 130 VAL A O 1
ATOM 994 N N . ALA A 1 131 ? -13.290 -3.166 2.648 1.00 97.81 131 ALA A N 1
ATOM 995 C CA . ALA A 1 131 ? -13.613 -2.076 1.732 1.00 97.81 131 ALA A CA 1
ATOM 996 C C . ALA A 1 131 ? -14.559 -1.052 2.375 1.00 97.81 131 ALA A C 1
ATOM 998 O O . ALA A 1 131 ? -14.290 0.143 2.349 1.00 97.81 131 ALA A O 1
ATOM 999 N N . SER A 1 132 ? -15.631 -1.521 3.026 1.00 97.38 132 SER A N 1
ATOM 1000 C CA . SER A 1 132 ? -16.573 -0.645 3.734 1.00 97.38 132 SER A CA 1
ATOM 1001 C C . SER A 1 132 ? -15.912 0.088 4.899 1.00 97.38 132 SER A C 1
ATOM 1003 O O . SER A 1 132 ? -16.203 1.258 5.126 1.00 97.38 132 SER A O 1
ATOM 1005 N N . VAL A 1 133 ? -15.030 -0.596 5.633 1.00 98.00 133 VAL A N 1
ATOM 1006 C CA . VAL A 1 133 ? -14.291 -0.003 6.755 1.00 98.00 133 VAL A CA 1
ATOM 1007 C C . VAL A 1 133 ? -13.327 1.075 6.267 1.00 98.00 133 VAL A C 1
ATOM 1009 O O . VAL A 1 133 ? -13.311 2.173 6.816 1.00 98.00 133 VAL A O 1
ATOM 1012 N N . VAL A 1 134 ? -12.560 0.787 5.214 1.00 97.75 134 VAL A N 1
ATOM 1013 C CA . VAL A 1 134 ? -11.643 1.752 4.603 1.00 97.75 134 VAL A CA 1
ATOM 1014 C C . VAL A 1 134 ? -12.417 2.957 4.091 1.00 97.75 134 VAL A C 1
ATOM 1016 O O . VAL A 1 134 ? -12.058 4.068 4.452 1.00 97.75 134 VAL A O 1
ATOM 1019 N N . SER A 1 135 ? -13.518 2.771 3.359 1.00 96.50 135 SER A N 1
ATOM 1020 C CA . SER A 1 135 ? -14.332 3.894 2.874 1.00 96.50 135 SER A CA 1
ATOM 1021 C C . SER A 1 135 ? -14.884 4.788 3.991 1.00 96.50 135 SER A C 1
ATOM 1023 O O . SER A 1 135 ? -14.984 5.995 3.792 1.00 96.50 135 SER A O 1
ATOM 1025 N N . ALA A 1 136 ? -15.235 4.227 5.154 1.00 96.00 136 ALA A N 1
ATOM 1026 C CA . ALA A 1 136 ? -15.688 5.011 6.307 1.00 96.00 136 ALA A CA 1
ATOM 1027 C C . ALA A 1 136 ? -14.542 5.822 6.936 1.00 96.00 136 ALA A C 1
ATOM 1029 O O . ALA A 1 136 ? -14.702 6.987 7.288 1.00 96.00 136 ALA A O 1
ATOM 1030 N N . LEU A 1 137 ? -13.355 5.220 7.027 1.00 96.12 137 LEU A N 1
ATOM 1031 C CA . LEU A 1 137 ? -12.193 5.849 7.646 1.00 96.12 137 LEU A CA 1
ATOM 1032 C C . LEU A 1 137 ? -11.392 6.742 6.698 1.00 96.12 137 LEU A C 1
ATOM 1034 O O . LEU A 1 137 ? -10.560 7.505 7.175 1.00 96.12 137 LEU A O 1
ATOM 1038 N N . THR A 1 138 ? -11.577 6.681 5.385 1.00 95.62 138 THR A N 1
ATOM 1039 C CA . THR A 1 138 ? -10.869 7.561 4.448 1.00 95.62 138 THR A CA 1
ATOM 1040 C C . THR A 1 138 ? -11.373 8.998 4.530 1.00 95.62 138 THR A C 1
ATOM 1042 O O . THR A 1 138 ? -12.569 9.256 4.634 1.00 95.62 138 THR A O 1
ATOM 1045 N N . ILE A 1 139 ? -10.455 9.952 4.422 1.00 92.94 139 ILE A N 1
ATOM 1046 C CA . ILE A 1 139 ? -10.778 11.363 4.219 1.00 92.94 139 ILE A CA 1
ATOM 1047 C C . ILE A 1 139 ? -11.395 11.507 2.827 1.00 92.94 139 ILE A C 1
ATOM 1049 O O . ILE A 1 139 ? -10.820 11.029 1.847 1.00 92.94 139 ILE A O 1
ATOM 1053 N N . SER A 1 140 ? -12.548 12.164 2.737 1.00 91.44 140 SER A N 1
ATOM 1054 C CA . SER A 1 140 ? -13.208 12.439 1.459 1.00 91.44 140 SER A CA 1
ATOM 1055 C C . SER A 1 140 ? -12.392 13.402 0.585 1.00 91.44 140 SER A C 1
ATOM 1057 O O . SER A 1 140 ? -11.564 14.161 1.085 1.00 91.44 140 SER A O 1
ATOM 1059 N N . ASP A 1 141 ? -12.638 13.372 -0.726 1.00 89.81 141 ASP A N 1
ATOM 1060 C CA . ASP A 1 141 ? -12.057 14.281 -1.730 1.00 89.81 141 ASP A CA 1
ATOM 1061 C C . ASP A 1 141 ? -10.526 14.216 -1.912 1.00 89.81 141 ASP A C 1
ATOM 1063 O O . ASP A 1 141 ? -9.947 15.045 -2.618 1.00 89.81 141 ASP A O 1
ATOM 1067 N N . VAL A 1 142 ? -9.855 13.211 -1.339 1.00 93.19 142 VAL A N 1
ATOM 1068 C CA . VAL A 1 142 ? -8.430 12.929 -1.576 1.00 93.19 142 VAL A CA 1
ATOM 1069 C C . VAL A 1 142 ? -8.222 11.474 -1.988 1.00 93.19 142 VAL A C 1
ATOM 1071 O O . VAL A 1 142 ? -8.982 10.590 -1.596 1.00 93.19 142 VAL A O 1
ATOM 1074 N N . ALA A 1 143 ? -7.178 11.225 -2.779 1.00 95.56 143 ALA A N 1
ATOM 1075 C CA . ALA A 1 143 ? -6.958 9.924 -3.407 1.00 95.56 143 ALA A CA 1
ATOM 1076 C C . ALA A 1 143 ? -6.698 8.804 -2.386 1.00 95.56 143 ALA A C 1
ATOM 1078 O O . ALA A 1 143 ? -5.937 8.994 -1.436 1.00 95.56 143 ALA A O 1
ATOM 1079 N N . VAL A 1 144 ? -7.265 7.622 -2.624 1.00 97.50 144 VAL A N 1
ATOM 1080 C CA . VAL A 1 144 ? -7.003 6.382 -1.885 1.00 97.50 144 VAL A CA 1
ATOM 1081 C C . VAL A 1 144 ? -5.924 5.576 -2.604 1.00 97.50 144 VAL A C 1
ATOM 1083 O O . VAL A 1 144 ? -6.162 4.944 -3.634 1.00 97.50 144 VAL A O 1
ATOM 1086 N N . ILE A 1 145 ? -4.715 5.586 -2.053 1.00 97.31 145 ILE A N 1
ATOM 1087 C CA . ILE A 1 145 ? -3.569 4.831 -2.562 1.00 97.31 145 ILE A CA 1
ATOM 1088 C C . ILE A 1 145 ? -3.436 3.559 -1.730 1.00 97.31 145 ILE A C 1
ATOM 1090 O O . ILE A 1 145 ? -3.162 3.638 -0.537 1.00 97.31 145 ILE A O 1
ATOM 1094 N N . VAL A 1 146 ? -3.619 2.394 -2.351 1.00 97.88 146 VAL A N 1
ATOM 1095 C CA . VAL A 1 146 ? -3.495 1.091 -1.682 1.00 97.88 146 VAL A CA 1
ATOM 1096 C C . VAL A 1 146 ? -2.161 0.456 -2.048 1.00 97.88 146 VAL A C 1
ATOM 1098 O O . VAL A 1 146 ? -1.923 0.198 -3.223 1.00 97.88 146 VAL A O 1
ATOM 1101 N N . GLU A 1 147 ? -1.312 0.170 -1.066 1.00 97.38 147 GLU A N 1
ATOM 1102 C CA . GLU A 1 147 ? -0.083 -0.610 -1.211 1.00 97.38 147 GLU A CA 1
ATOM 1103 C C . GLU A 1 147 ? -0.277 -2.029 -0.679 1.00 97.38 147 GLU A C 1
ATOM 1105 O O . GLU A 1 147 ? -0.536 -2.244 0.507 1.00 97.38 147 GLU A O 1
ATOM 1110 N N . LEU A 1 148 ? -0.149 -3.003 -1.581 1.00 97.38 148 LEU A N 1
ATOM 1111 C CA . LEU A 1 148 ? -0.178 -4.420 -1.249 1.00 97.38 148 LEU A CA 1
ATOM 1112 C C . LEU A 1 148 ? 1.252 -4.928 -1.091 1.00 97.38 148 LEU A C 1
ATOM 1114 O O . LEU A 1 148 ? 2.013 -4.990 -2.061 1.00 97.38 148 LEU A O 1
ATOM 1118 N N . ALA A 1 149 ? 1.602 -5.313 0.133 1.00 96.06 149 ALA A N 1
ATOM 1119 C CA . ALA A 1 149 ? 2.820 -6.058 0.393 1.00 96.06 149 ALA A CA 1
ATOM 1120 C C . ALA A 1 149 ? 2.744 -7.461 -0.248 1.00 96.06 149 ALA A C 1
ATOM 1122 O O . ALA A 1 149 ? 1.644 -7.981 -0.460 1.00 96.06 149 ALA A O 1
ATOM 1123 N N . PRO A 1 150 ? 3.886 -8.118 -0.509 1.00 92.94 150 PRO A N 1
ATOM 1124 C CA . PRO A 1 150 ? 3.916 -9.454 -1.109 1.00 92.94 150 PRO A CA 1
ATOM 1125 C C . PRO A 1 150 ? 3.080 -10.497 -0.358 1.00 92.94 150 PRO A C 1
ATOM 1127 O O . PRO A 1 150 ? 2.421 -11.329 -0.980 1.00 92.94 150 PRO A O 1
ATOM 1130 N N . GLY A 1 151 ? 3.083 -10.440 0.976 1.00 93.25 151 GLY A N 1
ATOM 1131 C CA . GLY A 1 151 ? 2.296 -11.296 1.861 1.00 93.25 151 GLY A CA 1
ATOM 1132 C C . GLY A 1 151 ? 0.888 -10.783 2.175 1.00 93.25 151 GLY A C 1
ATOM 1133 O O . GLY A 1 151 ? 0.271 -11.279 3.120 1.00 93.25 151 GLY A O 1
ATOM 1134 N N . ALA A 1 152 ? 0.367 -9.793 1.442 1.00 96.12 152 ALA A N 1
ATOM 1135 C CA . ALA A 1 152 ? -0.989 -9.289 1.645 1.00 96.12 152 ALA A CA 1
ATOM 1136 C C . ALA A 1 152 ? -2.035 -10.408 1.459 1.00 96.12 152 ALA A C 1
ATOM 1138 O O . ALA A 1 152 ? -2.082 -11.032 0.395 1.00 96.12 152 ALA A O 1
ATOM 1139 N N . PRO A 1 153 ? -2.913 -10.654 2.454 1.00 95.75 153 PRO A N 1
ATOM 1140 C CA . PRO A 1 153 ? -3.981 -11.640 2.331 1.00 95.75 153 PRO A CA 1
ATOM 1141 C C . PRO A 1 153 ? -4.883 -11.362 1.125 1.00 95.75 153 PRO A C 1
ATOM 1143 O O . PRO A 1 153 ? -5.325 -10.227 0.928 1.00 95.75 153 PRO A O 1
ATOM 1146 N N . ASN A 1 154 ? -5.209 -12.408 0.355 1.00 95.44 154 ASN A N 1
ATOM 1147 C CA . ASN A 1 154 ? -5.943 -12.240 -0.901 1.00 95.44 154 ASN A CA 1
ATOM 1148 C C . ASN A 1 154 ? -7.281 -11.523 -0.713 1.00 95.44 154 ASN A C 1
ATOM 1150 O O . ASN A 1 154 ? -7.543 -10.539 -1.396 1.00 95.44 154 ASN A O 1
ATOM 1154 N N . VAL A 1 155 ? -8.056 -11.948 0.291 1.00 96.81 155 VAL A N 1
ATOM 1155 C CA . VAL A 1 155 ? -9.356 -11.355 0.642 1.00 96.81 155 VAL A CA 1
ATOM 1156 C C . VAL A 1 155 ? -9.283 -9.839 0.847 1.00 96.81 155 VAL A C 1
ATOM 1158 O O . VAL A 1 155 ? -10.187 -9.122 0.431 1.00 96.81 155 VAL A O 1
ATOM 1161 N N . LEU A 1 156 ? -8.191 -9.333 1.433 1.00 97.31 156 LEU A N 1
ATOM 1162 C CA . LEU A 1 156 ? -8.017 -7.902 1.660 1.00 97.31 156 LEU A CA 1
ATOM 1163 C C . LEU A 1 156 ? -7.662 -7.179 0.359 1.00 97.31 156 LEU A C 1
ATOM 1165 O O . LEU A 1 156 ? -8.271 -6.162 0.037 1.00 97.31 156 LEU A O 1
ATOM 1169 N N . GLY A 1 157 ? -6.706 -7.715 -0.405 1.00 96.44 157 GLY A N 1
ATOM 1170 C CA . GLY A 1 157 ? -6.308 -7.129 -1.687 1.00 96.44 157 GLY A CA 1
ATOM 1171 C C . GLY A 1 157 ? -7.458 -7.084 -2.696 1.00 96.44 157 GLY A C 1
ATOM 1172 O O . GLY A 1 157 ? -7.675 -6.059 -3.339 1.00 96.44 157 GLY A O 1
ATOM 1173 N N . ASP A 1 158 ? -8.233 -8.164 -2.782 1.00 96.75 158 ASP A N 1
ATOM 1174 C CA . ASP A 1 158 ? -9.344 -8.304 -3.727 1.00 96.75 158 ASP A CA 1
ATOM 1175 C C . ASP A 1 158 ? -10.504 -7.366 -3.376 1.00 96.75 158 ASP A C 1
ATOM 1177 O O . ASP A 1 158 ? -11.117 -6.776 -4.264 1.00 96.75 158 ASP A O 1
ATOM 1181 N N . ALA A 1 159 ? -10.782 -7.180 -2.082 1.00 97.25 159 ALA A N 1
ATOM 1182 C CA . ALA A 1 159 ? -11.814 -6.261 -1.616 1.00 97.25 159 ALA A CA 1
ATOM 1183 C C . ALA A 1 159 ? -11.409 -4.783 -1.762 1.00 97.25 159 ALA A C 1
ATOM 1185 O O . ALA A 1 159 ? -12.275 -3.933 -1.968 1.00 97.25 159 ALA A O 1
ATOM 1186 N N . LEU A 1 160 ? -10.115 -4.459 -1.659 1.00 98.00 160 LEU A N 1
ATOM 1187 C CA . LEU A 1 160 ? -9.623 -3.077 -1.727 1.00 98.00 160 LEU A CA 1
ATOM 1188 C C . LEU A 1 160 ? -9.346 -2.585 -3.148 1.00 98.00 160 LEU A C 1
ATOM 1190 O O . LEU A 1 160 ? -9.457 -1.386 -3.401 1.00 98.00 160 LEU A O 1
ATOM 1194 N N . ALA A 1 161 ? -9.022 -3.478 -4.085 1.00 97.06 161 ALA A N 1
ATOM 1195 C CA . ALA A 1 161 ? -8.739 -3.100 -5.469 1.00 97.06 161 ALA A CA 1
ATOM 1196 C C . ALA A 1 161 ? -9.854 -2.252 -6.128 1.00 97.06 161 ALA A C 1
ATOM 1198 O O . ALA A 1 161 ? -9.525 -1.246 -6.759 1.00 97.06 161 ALA A O 1
ATOM 1199 N N . PRO A 1 162 ? -11.159 -2.554 -5.963 1.00 97.12 162 PRO A N 1
ATOM 1200 C CA . PRO A 1 162 ? -12.222 -1.782 -6.606 1.00 97.12 162 PRO A CA 1
ATOM 1201 C C . PRO A 1 162 ? -12.391 -0.351 -6.083 1.00 97.12 162 PRO A C 1
ATOM 1203 O O . PRO A 1 162 ? -12.998 0.462 -6.777 1.00 97.12 162 PRO A O 1
ATOM 1206 N N . ILE A 1 163 ? -11.911 -0.051 -4.870 1.00 96.31 163 ILE A N 1
ATOM 1207 C CA . ILE A 1 163 ? -12.124 1.246 -4.203 1.00 96.31 163 ILE A CA 1
ATOM 1208 C C . ILE A 1 163 ? -10.878 2.138 -4.184 1.00 96.31 163 ILE A C 1
ATOM 1210 O O . ILE A 1 163 ? -10.930 3.234 -3.632 1.00 96.31 163 ILE A O 1
ATOM 1214 N N . CYS A 1 164 ? -9.753 1.675 -4.733 1.00 97.19 164 CYS A N 1
ATOM 1215 C CA . CYS A 1 164 ? -8.530 2.465 -4.777 1.00 97.19 164 CYS A CA 1
ATOM 1216 C C . CYS A 1 164 ? -8.504 3.405 -5.991 1.00 97.19 164 CYS A C 1
ATOM 1218 O O . CYS A 1 164 ? -9.018 3.083 -7.060 1.00 97.19 164 CYS A O 1
ATOM 1220 N N . ASP A 1 165 ? -7.836 4.547 -5.836 1.00 97.75 165 ASP A N 1
ATOM 1221 C CA . ASP A 1 165 ? -7.488 5.469 -6.925 1.00 97.75 165 ASP A CA 1
ATOM 1222 C C . ASP A 1 165 ? -6.105 5.158 -7.515 1.00 97.75 165 ASP A C 1
ATOM 1224 O O . ASP A 1 165 ? -5.755 5.604 -8.611 1.00 97.75 165 ASP A O 1
ATOM 1228 N N . ARG A 1 166 ? -5.296 4.383 -6.785 1.00 97.69 166 ARG A N 1
ATOM 1229 C CA . ARG A 1 166 ? -4.015 3.832 -7.232 1.00 97.69 166 ARG A CA 1
ATOM 1230 C C . ARG A 1 166 ? -3.709 2.547 -6.480 1.00 97.69 166 ARG A C 1
ATOM 1232 O O . ARG A 1 166 ? -3.813 2.512 -5.256 1.00 97.69 166 ARG A O 1
ATOM 1239 N N . LEU A 1 167 ? -3.260 1.532 -7.212 1.00 97.94 167 LEU A N 1
ATOM 1240 C CA . LEU A 1 167 ? -2.787 0.278 -6.636 1.00 97.94 167 LEU A CA 1
ATOM 1241 C C . LEU A 1 167 ? -1.263 0.198 -6.747 1.00 97.94 167 LEU A C 1
ATOM 1243 O O . LEU A 1 167 ? -0.718 0.235 -7.849 1.00 97.94 167 LEU A O 1
ATOM 1247 N N . VAL A 1 168 ? -0.585 0.092 -5.610 1.00 97.38 168 VAL A N 1
ATOM 1248 C CA . VAL A 1 168 ? 0.867 -0.039 -5.482 1.00 97.38 168 VAL A CA 1
ATOM 1249 C C . VAL A 1 168 ? 1.210 -1.481 -5.116 1.00 97.38 168 VAL A C 1
ATOM 1251 O O . VAL A 1 168 ? 0.576 -2.080 -4.249 1.00 97.38 168 VAL A O 1
ATOM 1254 N N . PHE A 1 169 ? 2.222 -2.036 -5.769 1.00 95.62 169 PHE A N 1
ATOM 1255 C CA . PHE A 1 169 ? 2.781 -3.351 -5.460 1.00 95.62 169 PHE A CA 1
ATOM 1256 C C . PHE A 1 169 ? 4.272 -3.377 -5.792 1.00 95.62 169 PHE A C 1
ATOM 1258 O O . PHE A 1 169 ? 4.822 -2.437 -6.370 1.00 95.62 169 PHE A O 1
ATOM 1265 N N . ASP A 1 170 ? 4.929 -4.477 -5.448 1.00 93.44 170 ASP A N 1
ATOM 1266 C CA . ASP A 1 170 ? 6.313 -4.727 -5.818 1.00 93.44 170 ASP A CA 1
ATOM 1267 C C . ASP A 1 170 ? 6.404 -6.011 -6.644 1.00 93.44 170 ASP A C 1
ATOM 1269 O O . ASP A 1 170 ? 6.357 -7.112 -6.092 1.00 93.44 170 ASP A O 1
ATOM 1273 N N . SER A 1 171 ? 6.537 -5.892 -7.970 1.00 91.88 171 SER A N 1
ATOM 1274 C CA . SER A 1 171 ? 6.610 -7.060 -8.865 1.00 91.88 171 SER A CA 1
ATOM 1275 C C . SER A 1 171 ? 7.907 -7.854 -8.738 1.00 91.88 171 SER A C 1
ATOM 1277 O O . SER A 1 171 ? 8.084 -8.873 -9.402 1.00 91.88 171 SER A O 1
ATOM 1279 N N . ALA A 1 172 ? 8.850 -7.357 -7.948 1.00 89.94 172 ALA A N 1
ATOM 1280 C CA . ALA A 1 172 ? 10.091 -8.038 -7.658 1.00 89.94 172 ALA A CA 1
ATOM 1281 C C . ALA A 1 172 ? 9.900 -9.055 -6.515 1.00 89.94 172 ALA A C 1
ATOM 1283 O O . ALA A 1 172 ? 10.582 -10.077 -6.469 1.00 89.94 172 ALA A O 1
ATOM 1284 N N . GLU A 1 173 ? 8.954 -8.795 -5.616 1.00 89.81 173 GLU A N 1
ATOM 1285 C CA . GLU A 1 173 ? 8.667 -9.643 -4.455 1.00 89.81 173 GLU A CA 1
ATOM 1286 C C . GLU A 1 173 ? 7.299 -10.339 -4.548 1.00 89.81 173 GLU A C 1
ATOM 1288 O O . GLU A 1 173 ? 7.065 -11.337 -3.872 1.00 89.81 173 GLU A O 1
ATOM 1293 N N . THR A 1 174 ? 6.412 -9.859 -5.422 1.00 90.38 174 THR A N 1
ATOM 1294 C CA . THR A 1 174 ? 5.054 -10.383 -5.627 1.00 90.38 174 THR A CA 1
ATOM 1295 C C . THR A 1 174 ? 4.968 -11.136 -6.951 1.00 90.38 174 THR A C 1
ATOM 1297 O O . THR A 1 174 ? 5.469 -10.656 -7.970 1.00 90.38 174 THR A O 1
ATOM 1300 N N . CYS A 1 175 ? 4.303 -12.298 -6.976 1.00 88.56 175 CYS A N 1
ATOM 1301 C CA . CYS A 1 175 ? 4.139 -13.043 -8.226 1.00 88.56 175 CYS A CA 1
ATOM 1302 C C . CYS A 1 175 ? 3.250 -12.290 -9.230 1.00 88.56 175 CYS A C 1
ATOM 1304 O O . CYS A 1 175 ? 2.286 -11.606 -8.865 1.00 88.56 175 CYS A O 1
ATOM 1306 N N . ILE A 1 176 ? 3.575 -12.422 -10.517 1.00 87.94 176 ILE A N 1
ATOM 1307 C CA . ILE A 1 176 ? 2.902 -11.673 -11.581 1.00 87.94 176 ILE A CA 1
ATOM 1308 C C . ILE A 1 176 ? 1.446 -12.111 -11.755 1.00 87.94 176 ILE A C 1
ATOM 1310 O O . ILE A 1 176 ? 0.590 -11.288 -12.071 1.00 87.94 176 ILE A O 1
ATOM 1314 N N . GLU A 1 177 ? 1.141 -13.383 -11.496 1.00 91.50 177 GLU A N 1
ATOM 1315 C CA . GLU A 1 177 ? -0.213 -13.929 -11.546 1.00 91.50 177 GLU A CA 1
ATOM 1316 C C . GLU A 1 177 ? -1.105 -13.261 -10.501 1.00 91.50 177 GLU A C 1
ATOM 1318 O O . GLU A 1 177 ? -2.230 -12.871 -10.821 1.00 91.50 177 GLU A O 1
ATOM 1323 N N . ARG A 1 178 ? -0.583 -13.064 -9.281 1.00 91.81 178 ARG A N 1
ATOM 1324 C CA . ARG A 1 178 ? -1.298 -12.371 -8.206 1.00 91.81 178 ARG A CA 1
ATOM 1325 C C . ARG A 1 178 ? -1.515 -10.906 -8.546 1.00 91.81 178 ARG A C 1
ATOM 1327 O O . ARG A 1 178 ? -2.627 -10.409 -8.398 1.00 91.81 178 ARG A O 1
ATOM 1334 N N . ILE A 1 179 ? -0.487 -10.224 -9.053 1.00 93.00 179 ILE A N 1
ATOM 1335 C CA . ILE A 1 179 ? -0.620 -8.835 -9.513 1.00 93.00 179 ILE A CA 1
ATOM 1336 C C . ILE A 1 179 ? -1.709 -8.736 -10.583 1.00 93.00 179 ILE A C 1
ATOM 1338 O O . ILE A 1 179 ? -2.586 -7.882 -10.489 1.00 93.00 179 ILE A O 1
ATOM 1342 N N . ALA A 1 180 ? -1.686 -9.622 -11.581 1.00 93.56 180 ALA A N 1
ATOM 1343 C CA . ALA A 1 180 ? -2.664 -9.633 -12.661 1.00 93.56 180 ALA A CA 1
ATOM 1344 C C . ALA A 1 180 ? -4.085 -9.935 -12.163 1.00 93.56 180 ALA A C 1
ATOM 1346 O O . ALA A 1 180 ? -5.047 -9.397 -12.707 1.00 93.56 180 ALA A O 1
ATOM 1347 N N . GLU A 1 181 ? -4.235 -10.790 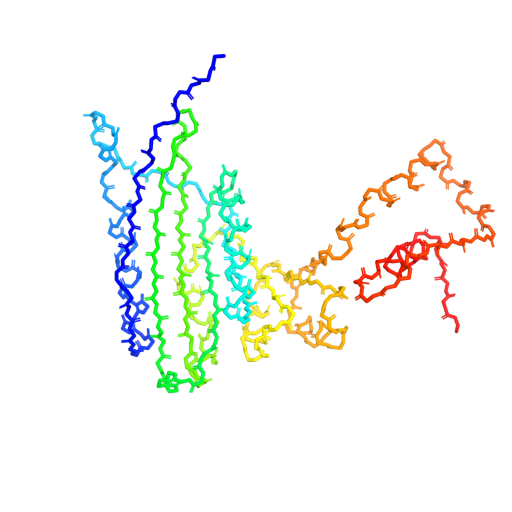-11.152 1.00 94.44 181 GLU A N 1
ATOM 1348 C CA . GLU A 1 181 ? -5.519 -11.078 -10.514 1.00 94.44 181 GLU A CA 1
ATOM 1349 C C . GLU A 1 181 ? -6.114 -9.849 -9.836 1.00 94.44 181 GLU A C 1
ATOM 1351 O O . GLU A 1 181 ? -7.220 -9.444 -10.195 1.00 94.44 181 GLU A O 1
ATOM 1356 N N . VAL A 1 182 ? -5.362 -9.209 -8.941 1.00 94.88 182 VAL A N 1
ATOM 1357 C CA . VAL A 1 182 ? -5.828 -8.007 -8.239 1.00 94.88 182 VAL A CA 1
ATOM 1358 C C . VAL A 1 182 ? -6.061 -6.857 -9.216 1.00 94.88 182 VAL A C 1
ATOM 1360 O O . VAL A 1 182 ? -7.063 -6.151 -9.122 1.00 94.88 182 VAL A O 1
ATOM 1363 N N . ALA A 1 183 ? -5.177 -6.694 -10.205 1.00 94.38 183 ALA A N 1
ATOM 1364 C CA . ALA A 1 183 ? -5.294 -5.654 -11.220 1.00 94.38 183 ALA A CA 1
ATOM 1365 C C . ALA A 1 183 ? -6.595 -5.752 -12.030 1.00 94.38 183 ALA A C 1
ATOM 1367 O O . ALA A 1 183 ? -7.129 -4.725 -12.436 1.00 94.38 183 ALA A O 1
ATOM 1368 N N . ARG A 1 184 ? -7.149 -6.957 -12.241 1.00 95.50 184 ARG A N 1
ATOM 1369 C CA . ARG A 1 184 ? -8.464 -7.119 -12.894 1.00 95.50 184 ARG A CA 1
ATOM 1370 C C . ARG A 1 184 ? -9.616 -6.560 -12.057 1.00 95.50 184 ARG A C 1
ATOM 1372 O O . ARG A 1 184 ? -10.652 -6.218 -12.622 1.00 95.50 184 ARG A O 1
ATOM 1379 N N . GLY A 1 185 ? -9.445 -6.476 -10.739 1.00 94.75 185 GLY A N 1
ATOM 1380 C CA . GLY A 1 185 ? -10.428 -5.931 -9.804 1.00 94.75 185 GLY A CA 1
ATOM 1381 C C . GLY A 1 185 ? -10.475 -4.403 -9.761 1.00 94.75 185 GLY A C 1
ATOM 1382 O O . GLY A 1 185 ? -11.371 -3.852 -9.127 1.00 94.75 185 GLY A O 1
ATOM 1383 N N . THR A 1 186 ? -9.554 -3.705 -10.433 1.00 96.06 186 THR A N 1
ATOM 1384 C CA . THR A 1 186 ? -9.476 -2.242 -10.404 1.00 96.06 186 THR A CA 1
ATOM 1385 C C . THR A 1 186 ? -9.375 -1.626 -11.795 1.00 96.06 186 THR A C 1
ATOM 1387 O O . THR A 1 186 ? -8.879 -2.227 -12.743 1.00 96.06 186 THR A O 1
ATOM 1390 N N . LYS A 1 187 ? -9.847 -0.384 -11.917 1.00 95.19 187 LYS A N 1
ATOM 1391 C CA . LYS A 1 187 ? -9.566 0.487 -13.072 1.00 95.19 187 LYS A CA 1
ATOM 1392 C C . LYS A 1 187 ? -8.478 1.514 -12.759 1.00 95.19 187 LYS A C 1
ATOM 1394 O O . LYS A 1 187 ? -8.110 2.294 -13.637 1.00 95.19 187 LYS A O 1
ATOM 1399 N N . ALA A 1 188 ? -8.005 1.542 -11.516 1.00 96.50 188 ALA A N 1
ATOM 1400 C CA . ALA A 1 188 ? -6.994 2.471 -11.068 1.00 96.50 188 ALA A CA 1
ATOM 1401 C C . ALA A 1 188 ? -5.647 2.204 -11.754 1.00 96.50 188 ALA A C 1
ATOM 1403 O O . ALA A 1 188 ? -5.314 1.052 -12.054 1.00 96.50 188 ALA A O 1
ATOM 1404 N N . PRO A 1 189 ? -4.831 3.246 -11.973 1.00 96.69 189 PRO A N 1
ATOM 1405 C CA . PRO A 1 189 ? -3.452 3.073 -12.390 1.00 96.69 189 PRO A CA 1
ATOM 1406 C C . PRO A 1 189 ? -2.676 2.174 -11.423 1.00 96.69 189 PRO A C 1
ATOM 1408 O O . PRO A 1 189 ? -2.752 2.325 -10.200 1.00 96.69 189 PRO A O 1
ATOM 1411 N N . LEU A 1 190 ? -1.878 1.283 -12.002 1.00 95.81 190 LEU A N 1
ATOM 1412 C CA . LEU A 1 190 ? -0.944 0.428 -11.283 1.00 95.81 190 LEU A CA 1
ATOM 1413 C C . LEU A 1 190 ? 0.397 1.148 -11.101 1.00 95.81 190 LEU A C 1
ATOM 1415 O O . LEU A 1 190 ? 0.904 1.775 -12.034 1.00 95.81 190 LEU A O 1
ATOM 1419 N N . ALA A 1 191 ? 0.989 1.029 -9.919 1.00 95.69 191 ALA A N 1
ATOM 1420 C CA . ALA A 1 191 ? 2.313 1.539 -9.603 1.00 95.69 191 ALA A CA 1
ATOM 1421 C C . ALA A 1 191 ? 3.191 0.403 -9.072 1.00 95.69 191 ALA A C 1
ATOM 1423 O O . ALA A 1 191 ? 2.954 -0.141 -8.000 1.00 95.69 191 ALA A O 1
ATOM 1424 N N . ASP A 1 192 ? 4.227 0.062 -9.828 1.00 94.69 192 ASP A N 1
ATOM 1425 C CA . ASP A 1 192 ? 5.162 -0.992 -9.454 1.00 94.69 192 ASP A CA 1
ATOM 1426 C C . ASP A 1 192 ? 6.453 -0.401 -8.872 1.00 94.69 192 ASP A C 1
ATOM 1428 O O . ASP A 1 192 ? 7.196 0.311 -9.558 1.00 94.69 192 ASP A O 1
ATOM 1432 N N . ARG A 1 193 ? 6.752 -0.722 -7.610 1.00 93.44 193 ARG A N 1
ATOM 1433 C CA . ARG A 1 193 ? 7.988 -0.305 -6.931 1.00 93.44 193 ARG A CA 1
ATOM 1434 C C . ARG A 1 193 ? 9.232 -0.848 -7.623 1.00 93.44 193 ARG A C 1
ATOM 1436 O O . ARG A 1 193 ? 10.245 -0.148 -7.695 1.00 93.44 193 ARG A O 1
ATOM 1443 N N . ALA A 1 194 ? 9.164 -2.057 -8.176 1.00 92.69 194 ALA A N 1
ATOM 1444 C CA . ALA A 1 194 ? 10.263 -2.644 -8.930 1.00 92.69 194 ALA A CA 1
ATOM 1445 C C . ALA A 1 194 ? 10.578 -1.810 -10.172 1.00 92.69 194 ALA A C 1
ATOM 1447 O O . ALA A 1 194 ? 11.737 -1.465 -10.423 1.00 92.69 194 ALA A O 1
ATOM 1448 N N . PHE A 1 195 ? 9.542 -1.388 -10.894 1.00 93.56 195 PHE A N 1
ATOM 1449 C CA . PHE A 1 195 ? 9.677 -0.489 -12.027 1.00 93.56 195 PHE A CA 1
ATOM 1450 C C . PHE A 1 195 ? 10.172 0.909 -11.637 1.00 93.56 195 PHE A C 1
ATOM 1452 O O . PHE A 1 195 ? 10.985 1.499 -12.360 1.00 93.56 195 PHE A O 1
ATOM 1459 N N . VAL A 1 196 ? 9.753 1.444 -10.486 1.00 93.62 196 VAL A N 1
ATOM 1460 C CA . VAL A 1 196 ? 10.281 2.714 -9.956 1.00 93.62 196 VAL A CA 1
ATOM 1461 C C . VAL A 1 196 ? 11.783 2.609 -9.685 1.00 93.62 196 VAL A C 1
ATOM 1463 O O . VAL A 1 196 ? 12.525 3.500 -10.092 1.00 93.62 196 VAL A O 1
ATOM 1466 N N . ARG A 1 197 ? 12.271 1.496 -9.120 1.00 91.38 197 ARG A N 1
ATOM 1467 C CA . ARG A 1 197 ? 13.715 1.278 -8.894 1.00 91.38 197 ARG A CA 1
ATOM 1468 C C . ARG A 1 197 ? 14.554 1.292 -10.177 1.00 91.38 197 ARG A C 1
ATOM 1470 O O . ARG A 1 197 ? 15.748 1.566 -10.116 1.00 91.38 197 ARG A O 1
ATOM 1477 N N . THR A 1 198 ? 13.952 1.057 -11.346 1.00 92.94 198 THR A N 1
ATOM 1478 C CA . THR A 1 198 ? 14.653 1.181 -12.641 1.00 92.94 198 THR A CA 1
ATOM 1479 C C . THR A 1 198 ? 14.743 2.612 -13.168 1.00 92.94 198 THR A C 1
ATOM 1481 O O . THR A 1 198 ? 15.377 2.821 -14.200 1.00 92.94 198 THR A O 1
ATOM 1484 N N . PHE A 1 199 ? 14.112 3.595 -12.514 1.00 94.75 199 PHE A N 1
ATOM 1485 C CA . PHE A 1 199 ? 13.963 4.952 -13.045 1.00 94.75 199 PHE A CA 1
ATOM 1486 C C . PHE A 1 199 ? 15.293 5.569 -13.482 1.00 94.75 199 PHE A C 1
ATOM 1488 O O . PHE A 1 199 ? 15.401 5.976 -14.633 1.00 94.75 199 PHE A O 1
ATOM 1495 N N . SER A 1 200 ? 16.322 5.552 -12.629 1.00 93.38 200 SER A N 1
ATOM 1496 C CA . SER A 1 200 ? 17.628 6.137 -12.966 1.00 93.38 200 SER A CA 1
ATOM 1497 C C . SER A 1 200 ? 18.285 5.465 -14.176 1.00 93.38 200 SER A C 1
ATOM 1499 O O . SER A 1 200 ? 18.870 6.144 -15.011 1.00 93.38 200 SER A O 1
ATOM 1501 N N . PHE A 1 201 ? 18.151 4.143 -14.330 1.00 92.56 201 PHE A N 1
ATOM 1502 C CA . PHE A 1 201 ? 18.654 3.445 -15.520 1.00 92.56 201 PHE A CA 1
ATOM 1503 C C . PHE A 1 201 ? 17.879 3.841 -16.776 1.00 92.56 201 PHE A C 1
ATOM 1505 O O . PHE A 1 201 ? 18.484 4.105 -17.812 1.00 92.56 201 PHE A O 1
ATOM 1512 N N . ARG A 1 202 ? 16.547 3.911 -16.687 1.00 95.12 202 ARG A N 1
ATOM 1513 C CA . ARG A 1 202 ? 15.694 4.329 -17.808 1.00 95.12 202 ARG A CA 1
ATOM 1514 C C . ARG A 1 202 ? 15.989 5.762 -18.233 1.00 95.12 202 ARG A C 1
ATOM 1516 O O . ARG A 1 202 ? 16.093 6.033 -19.423 1.00 95.12 202 ARG A O 1
ATOM 1523 N N . GLU A 1 203 ? 16.156 6.656 -17.267 1.00 95.69 203 GLU A N 1
ATOM 1524 C CA . GLU A 1 203 ? 16.500 8.055 -17.495 1.00 95.69 203 GLU A CA 1
ATOM 1525 C C . GLU A 1 203 ? 17.868 8.188 -18.179 1.00 95.69 203 GLU A C 1
ATOM 1527 O O . GLU A 1 203 ? 17.966 8.822 -19.226 1.00 95.69 203 GLU A O 1
ATOM 1532 N N . LEU A 1 204 ? 18.909 7.529 -17.655 1.00 94.69 204 LEU A N 1
ATOM 1533 C CA . LEU A 1 204 ? 20.247 7.551 -18.256 1.00 94.69 204 LEU A CA 1
ATOM 1534 C C . LEU A 1 204 ? 20.253 6.993 -19.681 1.00 94.69 204 LEU A C 1
ATOM 1536 O O . LEU A 1 204 ? 20.892 7.570 -20.554 1.00 94.69 204 LEU A O 1
ATOM 1540 N N . VAL A 1 205 ? 19.531 5.895 -19.931 1.00 92.81 205 VAL A N 1
ATOM 1541 C CA . VAL A 1 205 ? 19.398 5.329 -21.281 1.00 92.81 205 VAL A CA 1
ATOM 1542 C C . VAL A 1 205 ? 18.677 6.301 -22.211 1.00 92.81 205 VAL A C 1
ATOM 1544 O O . VAL A 1 205 ? 19.133 6.501 -23.333 1.00 92.81 205 VAL A O 1
ATOM 1547 N N . ALA A 1 206 ? 17.575 6.912 -21.766 1.00 93.69 206 ALA A N 1
ATOM 1548 C CA . ALA A 1 206 ? 16.809 7.854 -22.578 1.00 93.69 206 ALA A CA 1
ATOM 1549 C C . ALA A 1 206 ? 17.644 9.082 -22.974 1.00 93.69 206 ALA A C 1
ATOM 1551 O O . ALA A 1 206 ? 17.619 9.472 -24.139 1.00 93.69 206 ALA A O 1
ATOM 1552 N N . ARG A 1 207 ? 18.461 9.602 -22.049 1.00 95.50 207 ARG A N 1
ATOM 1553 C CA . ARG A 1 207 ? 19.315 10.780 -22.265 1.00 95.50 207 ARG A CA 1
ATOM 1554 C C . ARG A 1 207 ? 20.315 10.644 -23.413 1.00 95.50 207 ARG A C 1
ATOM 1556 O O . ARG A 1 207 ? 20.665 11.647 -24.023 1.00 95.50 207 ARG A O 1
ATOM 1563 N N . PHE A 1 208 ? 20.745 9.429 -23.770 1.00 92.88 208 PHE A N 1
ATOM 1564 C CA . PHE A 1 208 ? 21.590 9.215 -24.959 1.00 92.88 208 PHE A CA 1
ATOM 1565 C C . PHE A 1 208 ? 20.900 9.596 -26.277 1.00 92.88 208 PHE A C 1
ATOM 1567 O O . PHE A 1 208 ? 21.575 9.749 -27.294 1.00 92.88 208 PHE A O 1
ATOM 1574 N N . PHE A 1 209 ? 19.574 9.728 -26.269 1.00 92.75 209 PHE A N 1
ATOM 1575 C CA . PHE A 1 209 ? 18.753 9.980 -27.448 1.00 92.75 209 PHE A CA 1
ATOM 1576 C C . PHE A 1 209 ? 18.036 11.338 -27.406 1.00 92.75 209 PHE A C 1
ATOM 1578 O O . PHE A 1 209 ? 17.278 11.615 -28.331 1.00 92.75 209 PHE A O 1
ATOM 1585 N N . ASP A 1 210 ? 18.273 12.184 -26.394 1.00 93.56 210 ASP A N 1
ATOM 1586 C CA . ASP A 1 210 ? 17.583 13.480 -26.244 1.00 93.56 210 ASP A CA 1
ATOM 1587 C C . ASP A 1 210 ? 17.823 14.404 -27.455 1.00 93.56 210 ASP A C 1
ATOM 1589 O O . ASP A 1 210 ? 16.881 15.002 -27.974 1.00 93.56 210 ASP A O 1
ATOM 1593 N N . ASP A 1 211 ? 19.063 14.461 -27.953 1.00 95.62 211 ASP A N 1
ATOM 1594 C CA . ASP A 1 211 ? 19.440 15.306 -29.097 1.00 95.62 211 ASP A CA 1
ATOM 1595 C C . ASP A 1 211 ? 19.158 14.652 -30.463 1.00 95.62 211 ASP A C 1
ATOM 1597 O O . ASP A 1 211 ? 19.079 15.341 -31.482 1.00 95.62 211 ASP A O 1
ATOM 1601 N N . MET A 1 212 ? 19.034 13.319 -30.513 1.00 93.19 212 MET A N 1
ATOM 1602 C CA . MET A 1 212 ? 18.791 12.568 -31.754 1.00 93.19 212 MET A CA 1
ATOM 1603 C C . MET A 1 212 ? 17.953 11.301 -31.498 1.00 93.19 212 MET A C 1
ATOM 1605 O O . MET A 1 212 ? 18.492 10.185 -31.475 1.00 93.19 212 MET A O 1
ATOM 1609 N N . PRO A 1 213 ? 16.622 11.440 -31.338 1.00 89.56 213 PRO A N 1
ATOM 1610 C CA . PRO A 1 213 ? 15.729 10.322 -31.032 1.00 89.56 213 PRO A CA 1
ATOM 1611 C C . PRO A 1 213 ? 15.784 9.183 -32.058 1.00 89.56 213 PRO A C 1
ATOM 1613 O O . PRO A 1 213 ? 15.631 8.009 -31.710 1.00 89.56 213 PRO A O 1
ATOM 1616 N N . GLU A 1 214 ? 16.042 9.491 -33.331 1.00 90.69 214 GLU A N 1
ATOM 1617 C CA . GLU A 1 214 ? 16.105 8.517 -34.423 1.00 90.69 214 GLU A CA 1
ATOM 1618 C C . GLU A 1 214 ? 17.279 7.541 -34.293 1.00 90.69 214 GLU A C 1
ATOM 1620 O O . GLU A 1 214 ? 17.203 6.435 -34.837 1.00 90.69 214 GLU A O 1
ATOM 1625 N N . ALA A 1 215 ? 18.332 7.896 -33.545 1.00 91.06 215 ALA A N 1
ATOM 1626 C CA . ALA A 1 215 ? 19.472 7.011 -33.304 1.00 91.06 215 ALA A CA 1
ATOM 1627 C C . ALA A 1 215 ? 19.069 5.732 -32.552 1.00 91.06 215 ALA A C 1
ATOM 1629 O O . ALA A 1 215 ? 19.734 4.704 -32.684 1.00 91.06 215 ALA A O 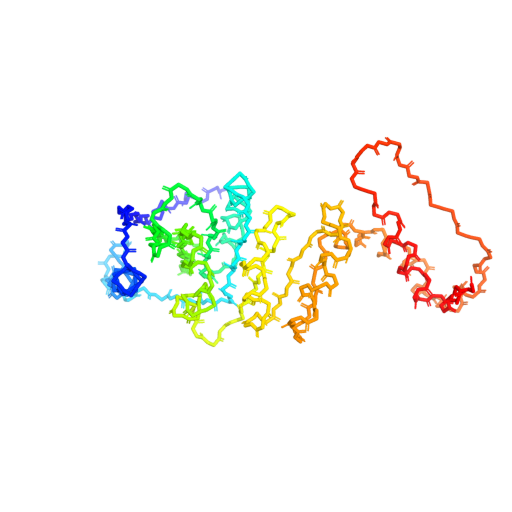1
ATOM 1630 N N . SER A 1 216 ? 17.933 5.745 -31.847 1.00 89.81 216 SER A N 1
ATOM 1631 C CA . SER A 1 216 ? 17.348 4.550 -31.227 1.00 89.81 216 SER A CA 1
ATOM 1632 C C . SER A 1 216 ? 17.087 3.423 -32.238 1.00 89.81 216 SER A C 1
ATOM 1634 O O . SER A 1 216 ? 17.231 2.247 -31.908 1.00 89.81 216 SER A O 1
ATOM 1636 N N . ARG A 1 217 ? 16.812 3.754 -33.510 1.00 88.06 217 ARG A N 1
ATOM 1637 C CA . ARG A 1 217 ? 16.613 2.775 -34.596 1.00 88.06 217 ARG A CA 1
ATOM 1638 C C . ARG A 1 217 ? 17.901 2.059 -35.013 1.00 88.06 217 ARG A C 1
ATOM 1640 O O . ARG A 1 217 ? 17.839 1.044 -35.704 1.00 88.06 217 ARG A O 1
ATOM 1647 N N . ALA A 1 218 ? 19.066 2.579 -34.624 1.00 90.38 218 ALA A N 1
ATOM 1648 C CA . ALA A 1 218 ? 20.357 1.952 -34.889 1.00 90.38 218 ALA A CA 1
ATOM 1649 C C . ALA A 1 218 ? 20.723 0.878 -33.850 1.00 90.38 218 ALA A C 1
ATOM 1651 O O . ALA A 1 218 ? 21.693 0.147 -34.055 1.00 90.38 218 ALA A O 1
ATOM 1652 N N . ILE A 1 219 ? 19.958 0.744 -32.759 1.00 90.31 219 ILE A N 1
ATOM 1653 C CA . ILE A 1 219 ? 20.184 -0.289 -31.746 1.00 90.31 219 ILE A CA 1
ATOM 1654 C C . ILE A 1 219 ? 19.955 -1.668 -32.377 1.00 90.31 219 ILE A C 1
ATOM 1656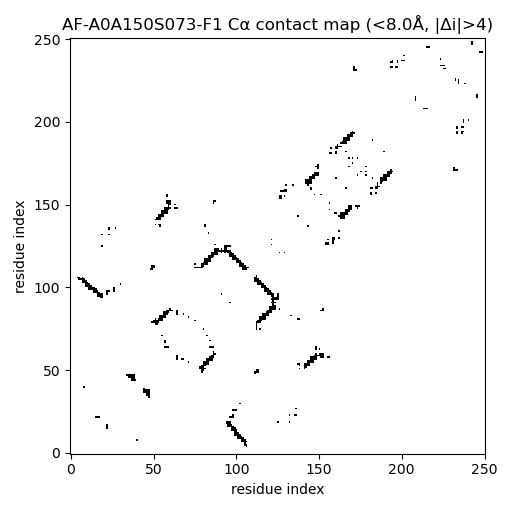 O O . ILE A 1 219 ? 18.849 -2.009 -32.792 1.00 90.31 219 ILE A O 1
ATOM 1660 N N . ARG A 1 220 ? 21.019 -2.476 -32.448 1.00 88.88 220 ARG A N 1
ATOM 1661 C CA . ARG A 1 220 ? 20.978 -3.857 -32.972 1.00 88.88 220 ARG A CA 1
ATOM 1662 C C . ARG A 1 220 ? 21.051 -4.927 -31.890 1.00 88.88 220 ARG A C 1
ATOM 1664 O O . ARG A 1 220 ? 20.657 -6.061 -32.133 1.00 88.88 220 ARG A O 1
ATOM 1671 N N . ARG A 1 221 ? 21.589 -4.584 -30.721 1.00 90.19 221 ARG A N 1
ATOM 1672 C CA . ARG A 1 221 ? 21.790 -5.504 -29.602 1.00 90.19 221 ARG A CA 1
ATOM 1673 C C . ARG A 1 221 ? 21.660 -4.741 -28.295 1.00 90.19 221 ARG A C 1
ATOM 1675 O O . ARG A 1 221 ? 22.220 -3.657 -28.158 1.00 90.19 221 ARG A O 1
ATOM 1682 N N . VAL A 1 222 ? 20.956 -5.345 -27.347 1.00 89.38 222 VAL A N 1
ATOM 1683 C CA . VAL A 1 222 ? 20.880 -4.910 -25.954 1.00 89.38 222 VAL A CA 1
ATOM 1684 C C . VAL A 1 222 ? 21.349 -6.075 -25.098 1.00 89.38 222 VAL A C 1
ATOM 1686 O O . VAL A 1 222 ? 20.906 -7.204 -25.290 1.00 89.38 222 VAL A O 1
ATOM 1689 N N . GLU A 1 223 ? 22.253 -5.801 -24.168 1.00 90.69 223 GLU A N 1
ATOM 1690 C CA . GLU A 1 223 ? 22.724 -6.772 -23.188 1.00 90.69 223 GLU A CA 1
ATOM 1691 C C . GLU A 1 223 ? 22.587 -6.153 -21.801 1.00 90.69 223 GLU A C 1
ATOM 1693 O O . GLU A 1 223 ? 23.084 -5.054 -21.557 1.00 90.69 223 GLU A O 1
ATOM 1698 N N . ILE A 1 224 ? 21.871 -6.839 -20.910 1.00 89.00 224 ILE A N 1
ATOM 1699 C CA . ILE A 1 224 ? 21.663 -6.393 -19.533 1.00 89.00 224 ILE A CA 1
ATOM 1700 C C . ILE A 1 224 ? 22.388 -7.377 -18.627 1.00 89.00 224 ILE A C 1
ATOM 1702 O O . ILE A 1 224 ? 21.958 -8.517 -18.450 1.00 89.00 224 ILE A O 1
ATOM 1706 N N . ALA A 1 225 ? 23.508 -6.931 -18.065 1.00 87.88 225 ALA A N 1
ATOM 1707 C CA . ALA A 1 225 ? 24.216 -7.688 -17.049 1.00 87.88 225 ALA A CA 1
ATOM 1708 C C . ALA A 1 225 ? 23.459 -7.589 -15.720 1.00 87.88 225 ALA A C 1
ATOM 1710 O O . ALA A 1 225 ? 23.110 -6.498 -15.268 1.00 87.88 225 ALA A O 1
ATOM 1711 N N . ARG A 1 226 ? 23.230 -8.740 -15.088 1.00 84.19 226 ARG A N 1
ATOM 1712 C CA . ARG A 1 226 ? 22.535 -8.863 -13.804 1.00 84.19 226 ARG A CA 1
ATOM 1713 C C . ARG A 1 226 ? 23.452 -9.442 -12.742 1.00 84.19 226 ARG A C 1
ATOM 1715 O O . ARG A 1 226 ? 24.264 -10.324 -13.023 1.00 84.19 226 ARG A O 1
ATOM 1722 N N . SER A 1 227 ? 23.279 -8.990 -11.507 1.00 78.75 227 SER A N 1
ATOM 1723 C CA . SER A 1 227 ? 23.923 -9.616 -10.355 1.00 78.75 227 SER A CA 1
ATOM 1724 C C . SER A 1 227 ? 23.322 -11.003 -10.113 1.00 78.75 227 SER A C 1
ATOM 1726 O O . SER A 1 227 ? 22.103 -11.177 -10.134 1.00 78.75 227 SER A O 1
ATOM 1728 N N . ALA A 1 228 ? 24.168 -12.002 -9.864 1.00 70.94 228 ALA A N 1
ATOM 1729 C CA . ALA A 1 228 ? 23.708 -13.317 -9.433 1.00 70.94 228 ALA A CA 1
ATOM 1730 C C . ALA A 1 228 ? 23.188 -13.243 -7.985 1.00 70.94 228 ALA A C 1
ATOM 1732 O O . ALA A 1 228 ? 23.848 -12.671 -7.117 1.00 70.94 228 ALA A O 1
ATOM 1733 N N . GLY A 1 229 ? 22.013 -13.817 -7.710 1.00 67.81 229 GLY A N 1
ATOM 1734 C CA . GLY A 1 229 ? 21.460 -13.889 -6.357 1.00 67.81 229 GLY A CA 1
ATOM 1735 C C . GLY A 1 229 ? 19.942 -14.045 -6.312 1.00 67.81 229 GLY A C 1
ATOM 1736 O O . GLY A 1 229 ? 19.269 -13.993 -7.337 1.00 67.81 229 GLY A O 1
ATOM 1737 N N . ALA A 1 230 ? 19.425 -14.225 -5.093 1.00 62.78 230 ALA A N 1
ATOM 1738 C CA . ALA A 1 230 ? 17.996 -14.350 -4.790 1.00 62.78 230 ALA A CA 1
ATOM 1739 C C . ALA A 1 230 ? 17.275 -12.998 -4.650 1.00 62.78 230 ALA A C 1
ATOM 1741 O O . ALA A 1 230 ? 16.075 -12.965 -4.397 1.00 62.78 230 ALA A O 1
ATOM 1742 N N . LYS A 1 231 ? 18.004 -11.877 -4.766 1.00 64.00 231 LYS A N 1
ATOM 1743 C CA . LYS A 1 231 ? 17.379 -10.557 -4.730 1.00 64.00 231 LYS A CA 1
ATOM 1744 C C . LYS A 1 231 ? 16.557 -10.350 -5.997 1.00 64.00 231 LYS A C 1
ATOM 1746 O O . LYS A 1 231 ? 17.002 -10.768 -7.069 1.00 64.00 231 LYS A O 1
ATOM 1751 N N . PRO A 1 232 ? 15.418 -9.662 -5.894 1.00 68.88 232 PRO A N 1
ATOM 1752 C CA . PRO A 1 232 ? 14.635 -9.364 -7.068 1.00 68.88 232 PRO A CA 1
ATOM 1753 C C . PRO A 1 232 ? 15.413 -8.537 -8.096 1.00 68.88 232 PRO A C 1
ATOM 1755 O O . PRO A 1 232 ? 15.964 -7.482 -7.775 1.00 68.88 232 PRO A O 1
ATOM 1758 N N . ASP A 1 233 ? 15.471 -9.037 -9.329 1.00 74.44 233 ASP A N 1
ATOM 1759 C CA . ASP A 1 233 ? 16.226 -8.439 -10.428 1.00 74.44 233 ASP A CA 1
ATOM 1760 C C . ASP A 1 233 ? 15.278 -7.690 -11.379 1.00 74.44 233 ASP A C 1
ATOM 1762 O O . ASP A 1 233 ? 14.454 -8.324 -12.046 1.00 74.44 233 ASP A O 1
ATOM 1766 N N . PRO A 1 234 ? 15.383 -6.353 -11.488 1.00 83.56 234 PRO A N 1
ATOM 1767 C CA . PRO A 1 234 ? 14.507 -5.577 -12.347 1.00 83.56 234 PRO A CA 1
ATOM 1768 C C . PRO A 1 234 ? 14.974 -5.550 -13.816 1.00 83.56 234 PRO A C 1
ATOM 1770 O O . PRO A 1 234 ? 14.394 -4.817 -14.619 1.00 83.56 234 PRO A O 1
ATOM 1773 N N . ALA A 1 235 ? 15.998 -6.327 -14.202 1.00 87.88 235 ALA A N 1
ATOM 1774 C CA . ALA A 1 235 ? 16.493 -6.405 -15.579 1.00 87.88 235 ALA A CA 1
ATOM 1775 C C . ALA A 1 235 ? 15.384 -6.735 -16.588 1.00 87.88 235 ALA A C 1
ATOM 1777 O O . ALA A 1 235 ? 15.334 -6.132 -17.658 1.00 87.88 235 ALA A O 1
ATOM 1778 N N . ALA A 1 236 ? 14.460 -7.634 -16.234 1.00 86.62 236 ALA A N 1
ATOM 1779 C CA . ALA A 1 236 ? 13.318 -7.969 -17.085 1.00 86.62 236 ALA A CA 1
ATOM 1780 C C . ALA A 1 236 ? 12.379 -6.766 -17.299 1.00 86.62 236 ALA A C 1
ATOM 1782 O O . ALA A 1 236 ? 11.917 -6.537 -18.415 1.00 86.62 236 ALA A O 1
ATOM 1783 N N . LEU A 1 237 ? 12.148 -5.952 -16.263 1.00 90.50 237 LEU A N 1
ATOM 1784 C CA . LEU A 1 237 ? 11.338 -4.733 -16.360 1.00 90.50 237 LEU A CA 1
ATOM 1785 C C . LEU A 1 237 ? 12.030 -3.651 -17.194 1.00 90.50 237 LEU A C 1
ATOM 1787 O O . LEU A 1 237 ? 11.382 -2.969 -17.989 1.00 90.50 237 LEU A O 1
ATOM 1791 N N . LEU A 1 238 ? 13.351 -3.509 -17.049 1.00 92.06 238 LEU A N 1
ATOM 1792 C CA . LEU A 1 238 ? 14.147 -2.602 -17.874 1.00 92.06 238 LEU A CA 1
ATOM 1793 C C . LEU A 1 238 ? 14.120 -3.031 -19.348 1.00 92.06 238 LEU A C 1
ATOM 1795 O O . LEU A 1 238 ? 13.902 -2.193 -20.224 1.00 92.06 238 LEU A O 1
ATOM 1799 N N . LEU A 1 239 ? 14.276 -4.332 -19.617 1.00 91.12 239 LEU A N 1
ATOM 1800 C CA . LEU A 1 239 ? 14.178 -4.906 -20.958 1.00 91.12 239 LEU A CA 1
ATOM 1801 C C . LEU A 1 239 ? 12.786 -4.685 -21.559 1.00 91.12 239 LEU A C 1
ATOM 1803 O O . LEU A 1 239 ? 12.676 -4.251 -22.702 1.00 91.12 239 LEU A O 1
ATOM 1807 N N . GLY A 1 240 ? 11.729 -4.929 -20.780 1.00 90.50 240 GLY A N 1
ATOM 1808 C CA . GLY A 1 240 ? 10.348 -4.687 -21.191 1.00 90.50 240 GLY A CA 1
ATOM 1809 C C . GLY A 1 240 ? 10.094 -3.217 -21.530 1.00 90.50 240 GLY A C 1
ATOM 1810 O O . GLY A 1 240 ? 9.487 -2.910 -22.556 1.00 90.50 240 GLY A O 1
ATOM 1811 N N . TRP A 1 241 ? 10.630 -2.287 -20.732 1.00 93.50 241 TRP A N 1
ATOM 1812 C CA . TRP A 1 241 ? 10.572 -0.860 -21.050 1.00 93.50 241 TRP A CA 1
ATOM 1813 C C . TRP A 1 241 ? 11.292 -0.532 -22.360 1.00 93.50 241 TRP A C 1
ATOM 1815 O O . TRP A 1 241 ? 10.687 0.131 -23.206 1.00 93.50 241 TRP A O 1
ATOM 1825 N N . MET A 1 242 ? 12.522 -1.025 -22.564 1.00 92.50 242 MET A N 1
ATOM 1826 C CA . MET A 1 242 ? 13.263 -0.829 -23.818 1.00 92.50 242 MET A CA 1
ATOM 1827 C C . MET A 1 242 ? 12.478 -1.376 -25.009 1.00 92.50 242 MET A C 1
ATOM 1829 O O . MET A 1 242 ? 12.270 -0.651 -25.978 1.00 92.50 242 MET A O 1
ATOM 1833 N N . GLY A 1 243 ? 11.956 -2.600 -24.907 1.00 91.94 243 GLY A N 1
ATOM 1834 C CA . GLY A 1 243 ? 11.114 -3.191 -25.943 1.00 91.94 243 GLY A CA 1
ATOM 1835 C C . GLY A 1 243 ? 9.890 -2.338 -26.263 1.00 91.94 243 GLY A C 1
ATOM 1836 O O . GLY A 1 243 ? 9.613 -2.081 -27.433 1.00 91.94 243 GLY A O 1
ATOM 1837 N N . SER A 1 244 ? 9.228 -1.785 -25.239 1.00 91.62 244 SER A N 1
ATOM 1838 C CA . SER A 1 244 ? 8.081 -0.887 -25.427 1.00 91.62 244 SER A CA 1
ATOM 1839 C C . SER A 1 244 ? 8.435 0.440 -26.112 1.00 91.62 244 SER A C 1
ATOM 1841 O O . SER A 1 244 ? 7.567 1.058 -26.723 1.00 91.62 244 SER A O 1
ATOM 1843 N N . ARG A 1 245 ? 9.671 0.939 -25.959 1.00 90.69 245 ARG A N 1
ATOM 1844 C CA . ARG A 1 245 ? 10.134 2.199 -26.573 1.00 90.69 245 ARG A CA 1
ATOM 1845 C C . ARG A 1 245 ? 10.694 1.984 -27.975 1.00 90.69 245 ARG A C 1
ATOM 1847 O O . ARG A 1 245 ? 10.525 2.846 -28.828 1.00 90.69 245 ARG A O 1
ATOM 1854 N N . LEU A 1 246 ? 11.330 0.839 -28.209 1.00 89.56 246 LEU A N 1
ATOM 1855 C CA . LEU A 1 246 ? 11.963 0.474 -29.477 1.00 89.56 246 LEU A CA 1
ATOM 1856 C C . LEU A 1 246 ? 11.017 -0.267 -30.433 1.00 89.56 246 LEU A C 1
ATOM 1858 O O . LEU A 1 246 ? 11.419 -0.599 -31.546 1.00 89.56 246 LEU A O 1
ATOM 1862 N N . GLY A 1 247 ? 9.770 -0.516 -30.020 1.00 87.88 247 GLY A N 1
ATOM 1863 C CA . GLY A 1 247 ? 8.761 -1.180 -30.847 1.00 87.88 247 GLY A CA 1
ATOM 1864 C C . GLY A 1 247 ? 9.062 -2.657 -31.093 1.00 87.88 247 GLY A C 1
ATOM 1865 O O . GLY A 1 247 ? 8.763 -3.169 -32.169 1.00 87.88 247 GLY A O 1
ATOM 1866 N N . TRP A 1 248 ? 9.690 -3.336 -30.128 1.00 88.25 248 TRP A N 1
ATOM 1867 C CA . TRP A 1 248 ? 9.954 -4.768 -30.242 1.00 88.25 248 TRP A CA 1
ATOM 1868 C C . TRP A 1 248 ? 8.647 -5.555 -30.241 1.00 88.25 248 TRP A C 1
ATOM 1870 O O . TRP A 1 248 ? 7.722 -5.263 -29.484 1.00 88.25 248 TRP A O 1
ATOM 1880 N N . THR A 1 249 ? 8.606 -6.582 -31.078 1.00 81.00 249 THR A N 1
ATOM 1881 C CA . THR A 1 249 ? 7.570 -7.610 -31.064 1.00 81.00 249 THR A CA 1
ATOM 1882 C C . THR A 1 249 ? 8.232 -8.903 -30.610 1.00 81.00 249 THR A C 1
ATOM 1884 O O . THR A 1 249 ? 9.343 -9.217 -31.036 1.00 81.00 249 THR A O 1
ATOM 1887 N N . PHE A 1 250 ? 7.599 -9.593 -29.667 1.00 68.38 250 PHE A N 1
ATOM 1888 C CA . PHE A 1 250 ? 8.033 -10.912 -29.226 1.00 68.38 250 PHE A CA 1
ATOM 1889 C C . PHE A 1 250 ? 7.168 -11.922 -29.980 1.00 68.38 250 PHE A C 1
ATOM 1891 O O . PHE A 1 250 ? 5.947 -11.902 -29.816 1.00 68.38 250 PHE A O 1
ATOM 1898 N N . GLU A 1 251 ? 7.792 -12.711 -30.854 1.00 56.34 251 GLU A N 1
ATOM 1899 C CA . GLU A 1 251 ? 7.183 -13.900 -31.470 1.00 56.34 251 GLU A CA 1
ATOM 1900 C C . GLU A 1 251 ? 7.319 -15.115 -30.549 1.00 56.34 251 GLU A C 1
ATOM 1902 O O . GLU A 1 251 ? 8.380 -15.242 -29.889 1.00 56.34 251 GLU A O 1
#

Radius of gyration: 21.89 Å; Cα contacts (8 Å, |Δi|>4): 418; chains: 1; bounding box: 44×47×58 Å

Solvent-accessible surface area (backbone atoms only — not comparable to full-atom values): 14013 Å² total; per-residue (Å²): 135,85,77,81,76,65,85,46,62,72,49,71,60,78,75,44,72,37,52,51,73,61,49,52,53,46,55,53,50,53,52,50,50,61,54,68,38,59,36,79,93,42,99,59,83,38,76,56,70,71,68,64,68,32,26,42,34,38,30,11,39,69,75,51,33,56,57,49,45,58,53,49,55,58,46,42,75,80,46,25,25,41,38,38,38,38,33,74,39,82,87,44,59,42,64,22,31,33,41,37,42,38,39,39,40,36,59,66,81,92,50,61,43,35,34,36,38,37,40,36,38,21,4,66,64,31,31,73,45,46,40,64,52,48,63,70,70,44,65,81,100,38,48,35,36,34,36,43,40,68,65,32,54,63,62,50,49,55,46,37,30,62,72,29,58,26,44,33,36,39,68,56,74,26,60,67,69,58,52,55,55,38,51,71,46,30,90,40,58,78,42,45,53,40,60,56,72,41,43,69,59,53,50,58,59,50,60,78,26,70,92,45,62,70,60,63,75,69,67,85,79,85,83,83,90,73,84,88,71,91,67,65,71,52,62,64,56,52,50,51,51,49,33,68,74,72,70,61,80,87,130